Protein AF-A0A4V1J438-F1 (afdb_monomer_lite)

pLDDT: mean 71.52, std 24.41, range [27.64, 96.62]

InterPro domains:
  IPR025926 PDZ-like domain [PF12812] (2-75)
  IPR036034 PDZ superfamily [G3DSA:2.30.42.10] (29-103)
  IPR036034 PDZ superfamily [SSF50156] (29-79)

Structure (mmCIF, N/CA/C/O backbone):
data_AF-A0A4V1J438-F1
#
_entry.id   AF-A0A4V1J438-F1
#
loop_
_atom_site.group_PDB
_atom_site.id
_atom_site.type_symbol
_atom_site.label_atom_id
_atom_site.label_alt_id
_atom_site.label_comp_id
_atom_site.label_asym_id
_atom_site.label_entity_id
_atom_site.label_seq_id
_atom_site.pdbx_PDB_ins_code
_atom_site.Cartn_x
_atom_site.Cartn_y
_atom_site.Cartn_z
_atom_site.occupancy
_atom_site.B_iso_or_equiv
_atom_site.auth_seq_id
_atom_site.auth_comp_id
_atom_site.auth_asym_id
_atom_site.auth_atom_id
_atom_site.pdbx_PDB_model_num
ATOM 1 N N . MET A 1 1 ? -14.617 -15.870 7.983 1.00 53.94 1 MET A N 1
ATOM 2 C CA . MET A 1 1 ? -13.372 -15.185 7.589 1.00 53.94 1 MET A CA 1
ATOM 3 C C . MET A 1 1 ? -13.771 -13.977 6.765 1.00 53.94 1 MET A C 1
ATOM 5 O O . MET A 1 1 ? -14.588 -14.140 5.873 1.00 53.94 1 MET A O 1
ATOM 9 N N . GLU A 1 2 ? -13.327 -12.779 7.141 1.00 68.25 2 GLU A N 1
ATOM 10 C CA . GLU A 1 2 ? -13.812 -11.516 6.554 1.00 68.25 2 GLU A CA 1
ATOM 11 C C . GLU A 1 2 ? -12.957 -11.049 5.363 1.00 68.25 2 GLU A C 1
ATOM 13 O O . GLU A 1 2 ? -13.483 -10.522 4.385 1.00 68.25 2 GLU A O 1
ATOM 18 N N . THR A 1 3 ? -11.646 -11.306 5.397 1.00 80.44 3 THR A N 1
ATOM 19 C CA . THR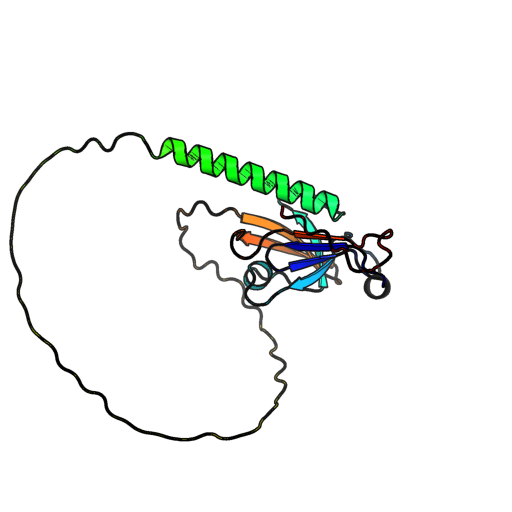 A 1 3 ? -10.728 -10.920 4.320 1.00 80.44 3 THR A CA 1
ATOM 20 C C . THR A 1 3 ? -10.828 -11.884 3.145 1.00 80.44 3 THR A C 1
ATOM 22 O O . THR A 1 3 ? -10.370 -13.022 3.226 1.00 80.44 3 THR A O 1
ATOM 25 N N . ARG A 1 4 ? -11.397 -11.410 2.034 1.00 84.94 4 ARG A N 1
ATOM 26 C CA . ARG A 1 4 ? -11.576 -12.208 0.807 1.00 84.94 4 ARG A CA 1
ATOM 27 C C . ARG A 1 4 ? -10.517 -11.955 -0.254 1.00 84.94 4 ARG A C 1
ATOM 29 O O . ARG A 1 4 ? -10.436 -12.716 -1.209 1.00 84.94 4 ARG A O 1
ATOM 36 N N . ARG A 1 5 ? -9.748 -10.873 -0.130 1.00 88.19 5 ARG A N 1
ATOM 37 C CA . ARG A 1 5 ? -8.720 -10.497 -1.100 1.00 88.19 5 ARG A CA 1
ATOM 38 C C . ARG A 1 5 ? -7.545 -9.818 -0.420 1.00 88.19 5 ARG A C 1
ATOM 40 O O . ARG A 1 5 ? -7.749 -8.947 0.427 1.00 88.19 5 ARG A O 1
ATOM 47 N N . VAL A 1 6 ? -6.340 -10.213 -0.807 1.00 91.38 6 VAL A N 1
ATOM 48 C CA . VAL A 1 6 ? -5.079 -9.641 -0.338 1.00 91.38 6 VAL A CA 1
ATOM 49 C C . VAL A 1 6 ? -4.158 -9.471 -1.535 1.00 91.38 6 VAL A C 1
ATOM 51 O O . VAL A 1 6 ? -3.973 -10.388 -2.327 1.00 91.38 6 VAL A O 1
ATOM 54 N N . VAL A 1 7 ? -3.559 -8.296 -1.648 1.00 93.12 7 VAL A N 1
ATOM 55 C CA . VAL A 1 7 ? -2.559 -7.969 -2.657 1.00 93.12 7 VAL A CA 1
ATOM 56 C C . VAL A 1 7 ? -1.214 -7.841 -1.963 1.00 93.12 7 VAL A C 1
ATOM 58 O O . VAL A 1 7 ? -1.072 -7.080 -1.008 1.00 93.12 7 VAL A O 1
ATOM 61 N N . GLY A 1 8 ? -0.217 -8.570 -2.448 1.00 93.69 8 GLY A N 1
ATOM 62 C CA . GLY A 1 8 ? 1.166 -8.385 -2.040 1.00 93.69 8 GLY A CA 1
ATOM 63 C C . GLY A 1 8 ? 1.920 -7.569 -3.074 1.00 93.69 8 GLY A C 1
ATOM 64 O O . GLY A 1 8 ? 1.891 -7.884 -4.261 1.00 93.69 8 GLY A O 1
ATOM 65 N N . TRP A 1 9 ? 2.605 -6.517 -2.637 1.00 94.12 9 TRP A N 1
ATOM 66 C CA . TRP A 1 9 ? 3.406 -5.683 -3.530 1.00 94.12 9 TRP A CA 1
ATOM 67 C C . TRP A 1 9 ? 4.560 -5.013 -2.791 1.00 94.12 9 TRP A C 1
ATOM 69 O O . TRP A 1 9 ? 4.358 -4.436 -1.725 1.00 94.12 9 TRP A O 1
ATOM 79 N N . ALA A 1 10 ? 5.775 -5.085 -3.351 1.00 92.19 10 ALA A N 1
ATOM 80 C CA . ALA A 1 10 ? 6.991 -4.503 -2.766 1.00 92.19 10 ALA A CA 1
ATOM 81 C C . ALA A 1 10 ? 7.256 -4.935 -1.300 1.00 92.19 10 ALA A C 1
ATOM 83 O O . ALA A 1 10 ? 7.913 -4.221 -0.542 1.00 92.19 10 ALA A O 1
ATOM 84 N N . GLY A 1 11 ? 6.718 -6.100 -0.909 1.00 92.56 11 GLY A N 1
ATOM 85 C CA . GLY A 1 11 ? 6.732 -6.651 0.450 1.00 92.56 11 GLY A CA 1
ATOM 86 C C . GLY A 1 11 ? 5.738 -6.028 1.437 1.00 92.56 11 GLY A C 1
ATOM 87 O O . GLY A 1 11 ? 5.814 -6.311 2.630 1.00 92.56 11 GLY A O 1
ATOM 88 N N . ALA A 1 12 ? 4.789 -5.220 0.965 1.00 95.12 12 ALA A N 1
ATOM 89 C CA . ALA A 1 12 ? 3.608 -4.813 1.719 1.00 95.12 12 ALA A CA 1
ATOM 90 C C . ALA A 1 12 ? 2.429 -5.749 1.426 1.00 95.12 12 ALA A C 1
ATOM 92 O O . ALA A 1 12 ? 2.208 -6.118 0.270 1.00 95.12 12 ALA A O 1
ATOM 93 N N . LEU A 1 13 ? 1.657 -6.095 2.459 1.00 95.00 13 LEU A N 1
ATOM 94 C CA . LEU A 1 13 ? 0.356 -6.744 2.310 1.00 95.00 13 LEU A CA 1
ATOM 95 C C . LEU A 1 13 ? -0.747 -5.693 2.392 1.00 95.00 13 LEU A C 1
ATOM 97 O O . LEU A 1 13 ? -0.891 -4.992 3.396 1.00 95.00 13 LEU A O 1
ATOM 101 N N . ILE A 1 14 ? -1.511 -5.593 1.313 1.00 95.19 14 ILE A N 1
ATOM 102 C CA . ILE A 1 14 ? -2.573 -4.618 1.113 1.00 95.19 14 ILE A CA 1
ATOM 103 C C . ILE A 1 14 ? -3.891 -5.376 1.028 1.00 95.19 14 ILE A C 1
ATOM 105 O O . ILE A 1 14 ? -4.022 -6.360 0.305 1.00 95.19 14 ILE A O 1
ATOM 109 N N . GLN A 1 15 ? -4.887 -4.919 1.765 1.00 93.56 15 GLN A N 1
ATOM 110 C CA . GLN A 1 15 ? -6.209 -5.526 1.786 1.00 93.56 15 GLN A CA 1
ATOM 111 C C . GLN A 1 15 ? -7.268 -4.463 2.044 1.00 93.56 15 GLN A C 1
ATOM 113 O O . GLN A 1 15 ? -6.959 -3.343 2.453 1.00 93.56 15 GLN A O 1
ATOM 118 N N . VAL A 1 16 ? -8.529 -4.843 1.858 1.00 92.69 16 VAL A N 1
ATOM 119 C CA . VAL A 1 16 ? -9.647 -4.035 2.345 1.00 92.69 16 VAL A CA 1
ATOM 120 C C . VAL A 1 16 ? -9.579 -3.987 3.882 1.00 92.69 16 VAL A C 1
ATOM 122 O O . VAL A 1 16 ? -9.297 -5.022 4.505 1.00 92.69 16 VAL A O 1
ATOM 125 N N . PRO A 1 17 ? -9.775 -2.813 4.514 1.00 91.81 17 PRO A N 1
ATOM 126 C CA . PRO A 1 17 ? -9.890 -2.726 5.963 1.00 91.81 17 PRO A CA 1
ATOM 127 C C . PRO A 1 17 ? -10.948 -3.717 6.481 1.00 91.81 17 PRO A C 1
ATOM 129 O O . PRO A 1 17 ? -12.030 -3.833 5.919 1.00 91.81 17 PRO A O 1
ATOM 132 N N . TYR A 1 18 ? -10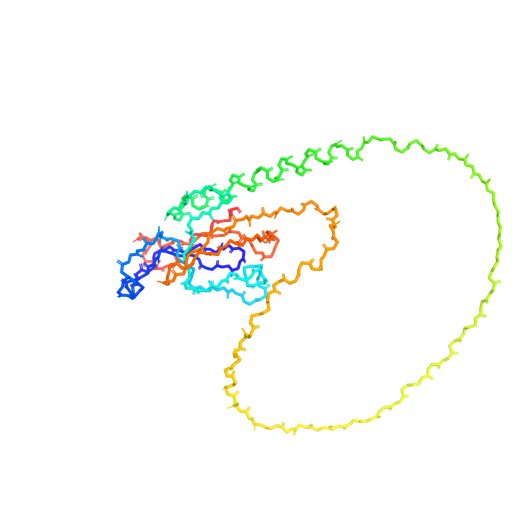.616 -4.460 7.537 1.00 89.12 18 TYR A N 1
ATOM 133 C CA . TYR A 1 18 ? -11.521 -5.423 8.178 1.00 89.12 18 TYR A CA 1
ATOM 134 C C . TYR A 1 18 ? -12.307 -4.753 9.312 1.00 89.12 18 TYR A C 1
ATOM 136 O O . TYR A 1 18 ? -11.908 -3.681 9.779 1.00 89.12 18 TYR A O 1
ATOM 144 N N . HIS A 1 19 ? -13.387 -5.375 9.793 1.00 87.56 19 HIS A N 1
ATOM 145 C CA . HIS A 1 19 ? -14.352 -4.764 10.715 1.00 87.56 19 HIS A CA 1
ATOM 146 C C . HIS A 1 19 ? -13.726 -4.020 11.904 1.00 87.56 19 HIS A C 1
ATOM 148 O O . HIS A 1 19 ? -14.084 -2.879 12.182 1.00 87.56 19 HIS A O 1
ATOM 154 N N . ALA A 1 20 ? -12.731 -4.604 12.578 1.00 88.56 20 AL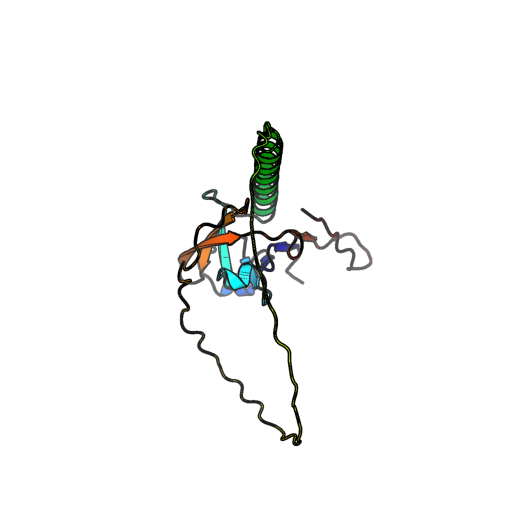A A N 1
ATOM 155 C CA . ALA A 1 20 ? -12.128 -3.959 13.748 1.00 88.56 20 ALA A CA 1
ATOM 156 C C . ALA A 1 20 ? -11.372 -2.661 13.402 1.00 88.56 20 ALA A C 1
ATOM 158 O O . ALA A 1 20 ? -11.270 -1.760 14.231 1.00 88.56 20 ALA A O 1
ATOM 159 N N . VAL A 1 21 ? -10.854 -2.523 12.176 1.00 88.31 21 VAL A N 1
ATOM 160 C CA . VAL A 1 21 ? -10.248 -1.263 11.712 1.00 88.31 21 VAL A CA 1
ATOM 161 C C . VAL A 1 21 ? -11.327 -0.208 11.476 1.00 88.31 21 VAL A C 1
ATOM 163 O O . VAL A 1 21 ? -11.104 0.957 11.802 1.00 88.31 21 VAL A O 1
ATOM 166 N N . HIS A 1 22 ? -12.498 -0.607 10.969 1.00 89.12 22 HIS A N 1
ATOM 167 C CA . HIS A 1 22 ? -13.648 0.289 10.820 1.00 89.12 22 HIS A CA 1
ATOM 168 C C . HIS A 1 22 ? -14.142 0.821 12.171 1.00 89.12 22 HIS A C 1
ATOM 170 O O . HIS A 1 22 ? -14.480 1.994 12.274 1.00 89.12 22 HIS A O 1
ATOM 176 N N . GLU A 1 23 ? -14.138 -0.001 13.220 1.00 90.50 23 GLU A N 1
ATOM 177 C CA . GLU A 1 23 ? -14.531 0.430 14.570 1.00 90.50 23 GLU A CA 1
ATOM 178 C C . GLU A 1 23 ? -13.537 1.422 15.193 1.00 90.50 23 GLU A C 1
ATOM 180 O O . GLU A 1 23 ? -13.917 2.303 15.964 1.00 90.50 23 GLU A O 1
ATOM 185 N N . GLN A 1 24 ? -12.253 1.294 14.857 1.00 88.06 24 GLN A N 1
ATOM 186 C CA . GLN A 1 24 ? -11.185 2.124 15.418 1.00 88.06 24 GLN A CA 1
ATOM 187 C C . GLN A 1 24 ? -11.080 3.509 14.764 1.00 88.06 24 GLN A C 1
ATOM 189 O O . GLN A 1 24 ? -10.449 4.404 15.329 1.00 88.06 24 GLN A O 1
ATOM 194 N N . VAL A 1 25 ? -11.657 3.702 13.575 1.00 88.19 25 VAL A N 1
ATOM 195 C CA . VAL A 1 25 ? -11.440 4.895 12.746 1.00 88.19 25 VAL A CA 1
ATOM 196 C C . VAL A 1 25 ? -12.772 5.520 12.353 1.00 88.19 25 VAL A C 1
ATOM 198 O O . VAL A 1 25 ? -13.639 4.867 11.792 1.00 88.19 25 VAL A O 1
ATOM 201 N N . LYS A 1 26 ? -12.926 6.828 12.588 1.00 84.12 26 LYS A N 1
ATOM 202 C CA . LYS A 1 26 ? -14.180 7.547 12.291 1.00 84.12 26 LYS A CA 1
ATOM 203 C C . LYS A 1 26 ? -14.454 7.714 10.793 1.00 84.12 26 LYS A C 1
ATOM 205 O O . LYS A 1 26 ? -15.607 7.711 10.380 1.00 84.12 26 LYS A O 1
ATOM 210 N N . SER A 1 27 ? -13.406 7.915 9.997 1.00 86.31 27 SER A N 1
ATOM 211 C CA . SER A 1 27 ? -13.495 8.160 8.555 1.00 86.31 27 SER A CA 1
ATOM 212 C C . SER A 1 27 ? -12.353 7.456 7.837 1.00 86.31 27 SER A C 1
ATOM 214 O O . SER A 1 27 ? -11.186 7.716 8.135 1.00 86.31 27 SER A O 1
ATOM 216 N N . ILE A 1 28 ? -12.685 6.589 6.888 1.00 88.56 28 ILE A N 1
ATOM 217 C CA . ILE A 1 28 ? -11.697 5.818 6.136 1.00 88.56 28 ILE A CA 1
ATOM 218 C C . ILE A 1 28 ? -11.371 6.558 4.839 1.00 88.56 28 ILE A C 1
ATOM 220 O O . ILE A 1 28 ? -12.291 6.859 4.078 1.00 88.56 28 ILE A O 1
ATOM 224 N N . PRO A 1 29 ? -10.088 6.857 4.575 1.00 88.44 29 PRO A N 1
ATOM 225 C CA . PRO A 1 29 ? -9.697 7.605 3.386 1.00 88.44 29 PRO A CA 1
ATOM 226 C C . PRO A 1 29 ? -9.709 6.750 2.105 1.00 88.44 29 PRO A C 1
ATOM 228 O O . PRO A 1 29 ? -10.003 7.276 1.036 1.00 88.44 29 PRO A O 1
ATOM 231 N N . SER A 1 30 ? -9.399 5.451 2.191 1.00 93.12 30 SER A N 1
ATOM 232 C CA . SER A 1 30 ? -9.403 4.515 1.054 1.00 93.12 30 SER A CA 1
ATOM 233 C C . SER A 1 30 ? -9.588 3.060 1.505 1.00 93.12 30 SER A C 1
ATOM 235 O O . SER A 1 30 ? -9.400 2.737 2.678 1.00 93.12 30 SER A O 1
ATOM 237 N N . GLN A 1 31 ? -9.913 2.156 0.574 1.00 92.69 31 GLN A N 1
ATOM 238 C CA . GLN A 1 31 ? -9.995 0.710 0.833 1.00 92.69 31 GLN A CA 1
ATOM 239 C C . GLN A 1 31 ? -8.631 0.008 0.737 1.00 92.69 31 GLN A C 1
ATOM 241 O O . GLN A 1 31 ? -8.556 -1.217 0.762 1.00 92.69 31 GLN A O 1
ATOM 246 N N . LEU A 1 32 ? -7.539 0.764 0.615 1.00 94.81 32 LEU A N 1
ATOM 247 C CA . LEU A 1 32 ? -6.185 0.232 0.505 1.00 94.81 32 LEU A CA 1
ATOM 248 C C . LEU A 1 32 ? -5.502 0.284 1.864 1.00 94.81 32 LEU A C 1
ATOM 250 O O . LEU A 1 32 ? -4.743 1.209 2.150 1.00 94.81 32 LEU A O 1
ATOM 254 N N . TYR A 1 33 ? -5.787 -0.696 2.712 1.00 95.25 33 TYR A N 1
ATOM 255 C CA . TYR A 1 33 ? -5.194 -0.789 4.037 1.00 95.25 33 TYR A CA 1
ATOM 256 C C . TYR A 1 33 ? -3.952 -1.677 4.028 1.00 95.25 33 TYR A C 1
ATOM 258 O O . TYR A 1 33 ? -4.001 -2.821 3.577 1.00 95.25 33 TYR A O 1
ATOM 266 N N . ILE A 1 34 ? -2.845 -1.163 4.565 1.00 95.50 34 ILE A N 1
ATOM 267 C CA . ILE A 1 34 ? -1.607 -1.930 4.719 1.00 95.50 34 ILE A CA 1
ATOM 268 C C . ILE A 1 34 ? -1.660 -2.665 6.056 1.00 95.50 34 ILE A C 1
ATOM 270 O O . ILE A 1 34 ? -1.566 -2.045 7.119 1.00 95.50 34 ILE A O 1
ATOM 274 N N . SER A 1 35 ? -1.809 -3.987 6.008 1.00 93.56 35 SER A N 1
ATOM 275 C CA . SER A 1 35 ? -1.898 -4.823 7.207 1.00 93.56 35 SER A CA 1
ATOM 276 C C . SER A 1 35 ? -0.520 -5.117 7.790 1.00 93.56 35 SER A C 1
ATOM 278 O O . SER A 1 35 ? -0.315 -4.949 8.992 1.00 93.56 35 SER A O 1
ATOM 280 N N . CYS A 1 36 ? 0.443 -5.487 6.947 1.00 93.38 36 CYS A N 1
ATOM 281 C CA . CYS A 1 36 ? 1.821 -5.705 7.366 1.00 93.38 36 CYS A CA 1
ATOM 282 C C . CYS A 1 36 ? 2.829 -5.329 6.280 1.00 93.38 36 CYS A C 1
ATOM 284 O O . CYS A 1 36 ? 2.525 -5.308 5.085 1.00 93.38 36 CYS A O 1
ATOM 286 N N . THR A 1 37 ? 4.058 -5.083 6.713 1.00 95.31 37 THR A N 1
ATOM 287 C CA . THR A 1 37 ? 5.226 -4.917 5.853 1.00 95.31 37 THR A CA 1
ATOM 288 C C . THR A 1 37 ? 6.272 -5.946 6.250 1.00 95.31 37 THR A C 1
ATOM 290 O O . THR A 1 37 ? 6.532 -6.172 7.430 1.00 95.31 37 THR A O 1
ATOM 293 N N . LEU A 1 38 ? 6.833 -6.630 5.259 1.00 93.25 38 LEU A N 1
ATOM 294 C CA . LEU A 1 38 ? 7.821 -7.675 5.481 1.00 93.25 38 LEU A CA 1
ATOM 295 C C . LEU A 1 38 ? 9.185 -7.042 5.756 1.00 93.25 38 LEU A C 1
ATOM 297 O O . LEU A 1 38 ? 9.584 -6.079 5.095 1.00 93.25 38 LEU A O 1
ATOM 301 N N . TYR A 1 39 ? 9.913 -7.579 6.732 1.00 92.12 39 TYR A N 1
ATOM 302 C CA . TYR A 1 39 ? 11.236 -7.067 7.075 1.00 92.12 39 TYR A CA 1
ATOM 303 C C . TYR A 1 39 ? 12.212 -7.243 5.903 1.00 92.12 39 TYR A C 1
ATOM 305 O O . TYR A 1 39 ? 12.146 -8.224 5.165 1.00 92.12 39 TYR A O 1
ATOM 313 N N . GLY A 1 40 ? 13.089 -6.260 5.691 1.00 90.50 40 GLY A N 1
ATOM 314 C CA . GLY A 1 40 ? 14.004 -6.229 4.541 1.00 90.50 40 GLY A CA 1
ATOM 315 C C . GLY A 1 40 ? 13.341 -5.968 3.180 1.00 90.50 40 GLY A C 1
ATOM 316 O O . GLY A 1 40 ? 14.038 -5.905 2.170 1.00 90.50 40 GLY A O 1
ATOM 317 N N . SER A 1 41 ? 12.018 -5.788 3.122 1.00 92.31 41 SER A N 1
ATOM 318 C CA . SER A 1 41 ? 11.345 -5.403 1.881 1.00 92.31 41 SER A CA 1
ATOM 319 C C . SER A 1 41 ? 11.581 -3.933 1.521 1.00 92.31 41 SER A C 1
ATOM 321 O O . SER A 1 41 ? 11.786 -3.111 2.421 1.00 92.31 41 SER A O 1
ATOM 323 N N . PRO A 1 42 ? 11.474 -3.555 0.232 1.00 92.62 42 PRO A N 1
ATOM 324 C CA . PRO A 1 42 ? 11.480 -2.160 -0.187 1.00 92.62 42 PRO A CA 1
ATOM 325 C C . PRO A 1 42 ? 10.452 -1.330 0.584 1.00 92.62 42 PRO A C 1
ATOM 327 O O . PRO A 1 42 ? 10.784 -0.251 1.064 1.00 92.62 42 PRO A O 1
ATOM 330 N N . ALA A 1 43 ? 9.235 -1.843 0.789 1.00 93.25 43 ALA A N 1
ATOM 331 C CA . ALA A 1 43 ? 8.229 -1.169 1.605 1.00 93.25 43 ALA A CA 1
ATOM 332 C C . ALA A 1 43 ? 8.770 -0.802 2.999 1.00 93.25 43 ALA A C 1
ATOM 334 O O . ALA A 1 43 ? 8.685 0.357 3.402 1.00 93.25 43 ALA A O 1
ATOM 335 N N . ASN A 1 44 ? 9.392 -1.751 3.702 1.00 93.44 44 ASN A N 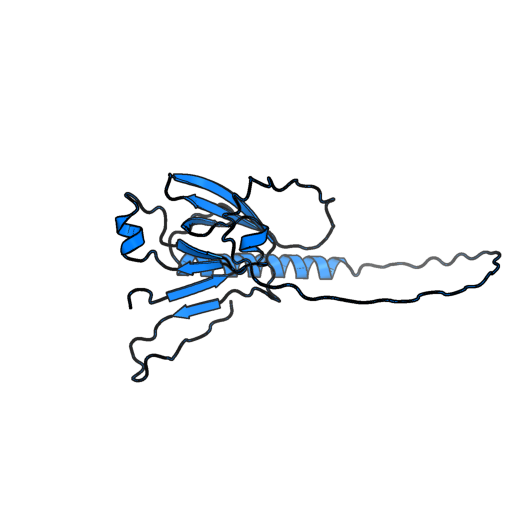1
ATOM 336 C CA . ASN A 1 44 ? 9.962 -1.500 5.024 1.00 93.44 44 ASN A CA 1
ATOM 337 C C . ASN A 1 44 ? 11.175 -0.551 4.974 1.00 93.44 44 ASN A C 1
ATOM 339 O O . ASN A 1 44 ? 11.252 0.393 5.754 1.00 93.44 44 ASN A O 1
ATOM 343 N N . MET A 1 45 ? 12.096 -0.755 4.025 1.00 92.75 45 MET A N 1
ATOM 344 C CA . MET A 1 45 ? 13.319 0.049 3.884 1.00 92.75 45 MET A CA 1
ATOM 345 C C . MET A 1 45 ? 13.039 1.519 3.550 1.00 92.75 45 MET A C 1
ATOM 347 O O . MET A 1 45 ? 13.736 2.402 4.040 1.00 92.75 45 MET A O 1
ATOM 351 N N . TYR A 1 46 ? 12.021 1.791 2.728 1.00 92.50 46 TYR A N 1
ATOM 352 C CA . TYR A 1 46 ? 11.612 3.152 2.372 1.00 92.50 46 TYR A CA 1
ATOM 353 C C . TYR A 1 46 ? 10.664 3.786 3.406 1.00 92.50 46 TYR A C 1
ATOM 355 O O . TYR A 1 46 ? 10.253 4.929 3.223 1.00 92.50 46 TYR A O 1
ATOM 363 N N . GLY A 1 47 ? 10.332 3.088 4.501 1.00 91.94 47 GLY A N 1
ATOM 364 C CA . GLY A 1 47 ? 9.570 3.641 5.626 1.00 91.94 47 GLY A CA 1
ATOM 365 C C . GLY A 1 47 ? 8.046 3.536 5.505 1.00 91.94 47 GLY A C 1
ATOM 366 O O . GLY A 1 47 ? 7.327 4.291 6.168 1.00 91.94 47 GLY A O 1
ATOM 367 N N . LEU A 1 48 ? 7.529 2.618 4.682 1.00 94.56 48 LEU A N 1
ATOM 368 C CA . LEU A 1 48 ? 6.103 2.296 4.652 1.00 94.56 48 LEU A CA 1
ATOM 369 C C . LEU A 1 48 ? 5.726 1.590 5.961 1.00 94.56 48 LEU A C 1
ATOM 371 O O . LEU A 1 48 ? 6.169 0.475 6.230 1.00 94.56 48 LEU A O 1
ATOM 375 N N . LYS A 1 49 ? 4.915 2.251 6.791 1.00 93.06 49 LYS A N 1
ATOM 376 C CA . LYS A 1 49 ? 4.481 1.697 8.079 1.00 93.06 49 LYS A CA 1
ATOM 377 C C . LYS A 1 49 ? 3.207 0.860 7.920 1.00 93.06 49 LYS A C 1
ATOM 379 O O . LYS A 1 49 ? 2.334 1.245 7.142 1.00 93.06 49 LYS A O 1
ATOM 384 N N . PRO A 1 50 ? 3.050 -0.238 8.677 1.00 94.31 50 PRO A N 1
ATOM 385 C CA . PRO A 1 50 ? 1.778 -0.942 8.758 1.00 94.31 50 PRO A CA 1
ATOM 386 C C . PRO A 1 50 ? 0.717 -0.067 9.440 1.00 94.31 50 PRO A C 1
ATOM 388 O O . PRO A 1 50 ? 1.026 0.830 10.226 1.00 94.31 50 PRO A O 1
ATOM 391 N N . GLY A 1 51 ? -0.554 -0.322 9.142 1.00 93.56 51 GLY A N 1
ATOM 392 C CA . GLY A 1 51 ? -1.671 0.403 9.742 1.00 93.56 51 GLY A CA 1
ATOM 393 C C . GLY A 1 51 ? -1.997 1.757 9.108 1.00 93.56 51 GLY A C 1
ATOM 394 O O . GLY A 1 51 ? -2.736 2.536 9.716 1.00 93.56 51 GLY A O 1
ATOM 395 N N . VAL A 1 52 ? -1.475 2.024 7.910 1.00 95.31 52 VAL A N 1
ATOM 396 C CA . VAL A 1 52 ? -1.769 3.219 7.105 1.00 95.31 52 VAL A CA 1
ATOM 397 C C . VAL A 1 52 ? -2.580 2.852 5.860 1.00 95.31 52 VAL A C 1
ATOM 399 O O . VAL A 1 52 ? -2.632 1.688 5.456 1.00 95.31 52 VAL A O 1
ATOM 402 N N . TRP A 1 53 ? -3.196 3.860 5.250 1.00 95.94 53 TRP A N 1
ATOM 403 C CA . TRP A 1 53 ? -3.950 3.738 4.006 1.00 95.94 53 TRP A CA 1
ATOM 404 C C . TRP A 1 53 ? -3.192 4.355 2.845 1.00 95.94 53 TRP A C 1
ATOM 406 O O . TRP A 1 53 ? -2.641 5.444 2.991 1.00 95.94 53 TRP A O 1
ATOM 416 N N . ILE A 1 54 ? -3.199 3.700 1.688 1.00 96.19 54 ILE A N 1
ATOM 417 C CA . ILE A 1 54 ? -2.678 4.278 0.444 1.00 96.19 54 ILE A CA 1
ATOM 418 C C . ILE A 1 54 ? -3.795 5.093 -0.198 1.00 96.19 54 ILE A C 1
ATOM 420 O O . ILE A 1 54 ? -4.879 4.564 -0.426 1.00 96.19 54 ILE A O 1
ATOM 424 N N . THR A 1 55 ? -3.551 6.364 -0.494 1.00 95.94 55 THR A N 1
ATOM 425 C CA . THR A 1 55 ? -4.555 7.236 -1.123 1.00 95.94 55 THR A CA 1
ATOM 426 C C . THR A 1 55 ? -4.183 7.646 -2.530 1.00 95.94 55 THR A C 1
ATOM 428 O O . THR A 1 55 ? -5.073 7.902 -3.333 1.00 95.94 55 THR A O 1
ATOM 431 N N . GLU A 1 56 ? -2.890 7.720 -2.846 1.00 95.94 56 GLU A N 1
ATOM 432 C CA . GLU A 1 56 ? -2.435 8.129 -4.173 1.00 95.94 56 GLU A CA 1
ATOM 433 C C . GLU A 1 56 ? -1.188 7.358 -4.599 1.00 95.94 56 GLU A C 1
ATOM 435 O O . GLU A 1 56 ? -0.323 7.031 -3.780 1.00 95.94 56 GLU A O 1
ATOM 440 N N . ILE A 1 57 ? -1.067 7.136 -5.907 1.00 95.56 57 ILE A N 1
ATOM 441 C CA . ILE A 1 57 ? 0.109 6.555 -6.553 1.00 95.56 57 ILE A CA 1
ATOM 442 C C . ILE A 1 57 ? 0.536 7.492 -7.678 1.00 95.56 57 ILE A C 1
ATOM 444 O O . ILE A 1 57 ? -0.222 7.755 -8.607 1.00 95.56 57 ILE A O 1
ATOM 448 N N . ASN A 1 58 ? 1.766 7.999 -7.625 1.00 93.69 58 ASN A N 1
ATOM 449 C CA . ASN A 1 58 ? 2.308 8.941 -8.604 1.00 93.69 58 ASN A CA 1
ATOM 450 C C . ASN A 1 58 ? 1.390 10.160 -8.858 1.00 93.69 58 ASN A C 1
ATOM 452 O O . ASN A 1 58 ? 1.287 10.614 -9.992 1.00 93.69 58 ASN A O 1
ATOM 456 N N . ASN A 1 59 ? 0.804 10.728 -7.792 1.00 91.62 59 ASN A N 1
ATOM 457 C CA . ASN A 1 59 ? -0.186 11.828 -7.797 1.00 91.62 59 ASN A CA 1
ATOM 458 C C . ASN A 1 59 ? -1.575 11.485 -8.354 1.00 91.62 59 ASN A C 1
ATOM 460 O O . ASN A 1 59 ? -2.390 12.387 -8.531 1.00 91.62 59 ASN A O 1
ATOM 464 N N . GLU A 1 60 ? -1.866 10.220 -8.630 1.00 94.62 60 GLU A N 1
ATOM 465 C CA . GLU A 1 60 ? -3.214 9.813 -9.016 1.00 94.62 60 GLU A CA 1
ATOM 466 C C . GLU A 1 60 ? -3.930 9.185 -7.819 1.00 94.62 60 GLU A C 1
ATOM 468 O O . GLU A 1 60 ? -3.360 8.288 -7.190 1.00 94.62 60 GLU A O 1
ATOM 473 N N . PRO A 1 61 ? -5.146 9.649 -7.475 1.00 95.19 61 PRO A N 1
ATOM 474 C CA . PRO A 1 61 ? -5.897 9.112 -6.352 1.00 95.19 61 PRO A CA 1
ATOM 475 C C . PRO A 1 61 ? -6.388 7.697 -6.658 1.00 95.19 61 PRO A C 1
ATOM 477 O O . PRO A 1 61 ? -6.901 7.420 -7.743 1.00 95.19 61 PRO A O 1
ATOM 480 N N . VAL A 1 62 ? -6.253 6.802 -5.683 1.00 96.06 62 VAL A N 1
ATOM 481 C CA . VAL A 1 62 ? -6.676 5.406 -5.788 1.00 96.06 62 VAL A CA 1
ATOM 482 C C . VAL A 1 62 ? -7.419 5.008 -4.520 1.00 96.06 62 VAL A C 1
ATOM 484 O O . VAL A 1 62 ? -6.905 5.157 -3.412 1.00 96.06 62 VAL A O 1
ATOM 487 N N . TYR A 1 63 ? -8.625 4.469 -4.695 1.00 93.75 63 TYR A N 1
ATOM 488 C CA . TYR A 1 63 ? -9.497 4.088 -3.583 1.00 93.75 63 TYR A CA 1
ATOM 489 C C . TYR A 1 63 ? -9.700 2.579 -3.450 1.00 93.75 63 TYR A C 1
ATOM 491 O O . TYR A 1 63 ? -9.972 2.124 -2.342 1.00 93.75 63 TYR A O 1
ATOM 499 N N . ASP A 1 64 ? -9.503 1.819 -4.531 1.00 93.81 64 ASP A N 1
ATOM 500 C CA . ASP A 1 64 ? -9.817 0.390 -4.621 1.00 93.81 64 ASP A CA 1
ATOM 501 C C . ASP A 1 64 ? -8.585 -0.463 -4.948 1.00 93.81 64 ASP A C 1
ATOM 503 O O . ASP A 1 64 ? -7.648 -0.005 -5.607 1.00 93.81 64 ASP A O 1
ATOM 507 N N . LEU A 1 65 ? -8.625 -1.744 -4.556 1.00 91.94 65 LEU A N 1
ATOM 508 C CA . LEU A 1 65 ? -7.588 -2.736 -4.883 1.00 91.94 65 LEU A CA 1
ATOM 509 C C . LEU A 1 65 ? -7.417 -2.917 -6.398 1.00 91.94 65 LEU A C 1
ATOM 511 O O . LEU A 1 65 ? -6.292 -2.975 -6.887 1.00 91.94 65 LEU A O 1
ATOM 515 N N . ASP A 1 66 ? -8.513 -2.955 -7.159 1.00 91.94 66 ASP A N 1
ATOM 516 C CA . ASP A 1 66 ? -8.445 -3.095 -8.619 1.00 91.94 66 ASP A CA 1
ATOM 517 C C . ASP A 1 66 ? -7.816 -1.874 -9.289 1.00 91.94 66 ASP A C 1
ATOM 519 O O . ASP A 1 66 ? -6.960 -2.022 -10.163 1.00 91.94 66 ASP A O 1
ATOM 523 N N . GLY A 1 67 ? -8.189 -0.671 -8.840 1.00 93.19 67 GLY A N 1
ATOM 524 C CA . GLY A 1 67 ? -7.584 0.575 -9.310 1.00 93.19 67 GLY A CA 1
ATOM 525 C C . GLY A 1 67 ? -6.088 0.626 -9.003 1.00 93.19 67 GLY A C 1
ATOM 526 O O . GLY A 1 67 ? -5.290 1.009 -9.856 1.00 93.19 67 GLY A O 1
ATOM 527 N N . PHE A 1 68 ? -5.694 0.152 -7.819 1.00 93.75 68 PHE A N 1
ATOM 528 C CA . PHE A 1 68 ? -4.294 0.042 -7.419 1.00 93.75 68 PHE A CA 1
ATOM 529 C C . PHE A 1 68 ? -3.508 -0.880 -8.357 1.00 93.75 68 PHE A C 1
ATOM 531 O O . PHE A 1 68 ? -2.468 -0.488 -8.886 1.00 93.75 68 PHE A O 1
ATOM 538 N N . LEU A 1 69 ? -4.027 -2.077 -8.634 1.00 92.50 69 LEU A N 1
ATOM 539 C CA . LEU A 1 69 ? -3.371 -3.038 -9.520 1.00 92.50 69 LEU A CA 1
ATOM 540 C C . LEU A 1 69 ? -3.310 -2.566 -10.974 1.00 92.50 69 LEU A C 1
ATOM 542 O O . LEU A 1 69 ? -2.278 -2.728 -11.627 1.00 92.50 69 LEU A O 1
ATOM 546 N N . ALA A 1 70 ? -4.393 -1.976 -11.486 1.00 92.62 70 ALA A N 1
ATOM 547 C CA . ALA A 1 70 ? -4.411 -1.381 -12.819 1.00 92.62 70 ALA A CA 1
ATOM 548 C C . ALA A 1 70 ? -3.323 -0.308 -12.939 1.00 92.62 70 ALA A C 1
ATOM 550 O O . ALA A 1 70 ? -2.523 -0.332 -13.876 1.00 92.62 70 ALA A O 1
ATOM 551 N N . ARG A 1 71 ? -3.210 0.555 -11.925 1.00 92.44 71 ARG A N 1
ATOM 552 C CA . ARG A 1 71 ? -2.207 1.612 -11.913 1.00 92.44 71 ARG A CA 1
ATOM 553 C C . ARG A 1 71 ? -0.780 1.073 -11.856 1.00 92.44 71 ARG A C 1
ATOM 555 O O . ARG A 1 71 ? 0.090 1.562 -12.575 1.00 92.44 71 ARG A O 1
ATOM 562 N N . LEU A 1 72 ? -0.523 0.041 -11.052 1.00 91.75 72 LEU A N 1
ATOM 563 C CA . LEU A 1 72 ? 0.786 -0.617 -11.027 1.00 91.75 72 LEU A CA 1
ATOM 564 C C . LEU A 1 72 ? 1.169 -1.199 -12.393 1.00 91.75 72 LEU A C 1
ATOM 566 O O . LEU A 1 72 ? 2.316 -1.043 -12.813 1.00 91.75 72 LEU A O 1
ATOM 570 N N . ARG A 1 73 ? 0.219 -1.815 -13.110 1.00 90.25 73 ARG A N 1
ATOM 571 C CA . ARG A 1 73 ? 0.445 -2.353 -14.464 1.00 90.25 73 ARG A CA 1
ATOM 572 C C . ARG A 1 73 ? 0.831 -1.263 -15.455 1.00 90.25 73 ARG A C 1
ATOM 574 O O . ARG A 1 73 ? 1.794 -1.433 -16.197 1.00 90.25 73 ARG A O 1
ATOM 581 N N . GLU A 1 74 ? 0.119 -0.140 -15.449 1.00 91.62 74 GLU A N 1
ATOM 582 C CA . GLU A 1 74 ? 0.420 1.009 -16.312 1.00 91.62 74 GLU A CA 1
ATOM 583 C C . GLU A 1 74 ? 1.816 1.571 -16.042 1.00 91.62 74 GLU A C 1
ATOM 585 O O . GLU A 1 74 ? 2.611 1.770 -16.960 1.00 91.62 74 GLU A O 1
ATOM 590 N N . LEU A 1 75 ? 2.132 1.782 -14.764 1.00 90.19 75 LEU A N 1
ATOM 591 C CA . LEU A 1 75 ? 3.417 2.301 -14.313 1.00 90.19 75 LEU A CA 1
ATOM 592 C C . LEU A 1 75 ? 4.572 1.373 -14.698 1.00 90.19 75 LEU A C 1
ATOM 594 O O . LEU A 1 75 ? 5.606 1.827 -15.191 1.00 90.19 75 LEU A O 1
ATOM 598 N N . ARG A 1 76 ? 4.371 0.065 -14.547 1.00 86.25 76 ARG A N 1
ATOM 599 C CA . ARG A 1 76 ? 5.322 -0.966 -14.961 1.00 86.25 76 ARG A CA 1
ATOM 600 C C . ARG A 1 76 ? 5.511 -1.002 -16.479 1.00 86.25 76 ARG A C 1
ATOM 602 O O . ARG A 1 76 ? 6.648 -1.053 -16.946 1.00 86.25 76 ARG A O 1
ATOM 609 N N . ALA A 1 77 ? 4.427 -0.938 -17.250 1.00 87.69 77 ALA A N 1
ATOM 610 C CA . ALA A 1 77 ? 4.485 -0.905 -18.710 1.00 87.69 77 ALA A CA 1
ATOM 611 C C . ALA A 1 77 ? 5.234 0.341 -19.213 1.00 87.69 77 ALA A C 1
ATOM 613 O O . ALA A 1 77 ? 6.132 0.230 -20.049 1.00 87.69 77 ALA A O 1
ATOM 614 N N . ALA A 1 78 ? 4.940 1.513 -18.642 1.00 86.69 78 ALA A N 1
ATOM 615 C CA . ALA A 1 78 ? 5.642 2.757 -18.952 1.00 86.69 78 ALA A CA 1
ATOM 616 C C . ALA A 1 78 ? 7.144 2.671 -18.623 1.00 86.69 78 ALA A C 1
ATOM 618 O O . ALA A 1 78 ? 7.984 3.118 -19.410 1.00 86.69 78 ALA A O 1
ATOM 619 N N . ALA A 1 79 ? 7.500 2.046 -17.495 1.00 84.12 79 ALA A N 1
ATOM 620 C CA . ALA A 1 79 ? 8.891 1.819 -17.114 1.00 84.12 79 ALA A CA 1
ATOM 621 C C . ALA A 1 79 ? 9.637 0.923 -18.115 1.00 84.12 79 ALA A C 1
ATOM 623 O O . ALA A 1 79 ? 10.802 1.186 -18.423 1.00 84.12 79 ALA A O 1
ATOM 624 N N . GLN A 1 80 ? 8.980 -0.115 -18.641 1.00 82.94 80 GLN A N 1
ATOM 625 C CA . GLN A 1 80 ? 9.584 -1.028 -19.611 1.00 82.94 80 GLN A CA 1
ATOM 626 C C . GLN A 1 80 ? 9.858 -0.331 -20.950 1.00 82.94 80 GLN A C 1
ATOM 628 O O . GLN A 1 80 ? 10.980 -0.404 -21.450 1.00 82.94 80 GLN A O 1
ATOM 633 N N . VAL A 1 81 ? 8.901 0.453 -21.462 1.00 85.56 81 VAL A N 1
ATOM 634 C CA . VAL A 1 81 ? 9.083 1.249 -22.692 1.00 85.56 81 VAL A CA 1
ATOM 635 C C . VAL A 1 81 ? 10.266 2.214 -22.558 1.00 85.56 81 VAL A C 1
ATOM 637 O O . VAL A 1 81 ? 11.077 2.346 -23.477 1.00 85.56 81 VAL A O 1
ATOM 640 N N . ALA A 1 82 ? 10.420 2.856 -21.396 1.00 83.19 82 ALA A N 1
ATOM 641 C CA . ALA A 1 82 ? 11.546 3.751 -21.138 1.00 83.19 82 ALA A CA 1
ATOM 642 C C . ALA A 1 82 ? 12.901 3.015 -21.101 1.00 83.19 82 ALA A C 1
ATOM 644 O O . ALA A 1 82 ? 13.914 3.570 -21.539 1.00 83.19 82 ALA A O 1
ATOM 645 N N . LYS A 1 83 ? 12.942 1.773 -20.598 1.00 79.06 83 LYS A N 1
ATOM 646 C CA . LYS A 1 83 ? 14.150 0.928 -20.618 1.00 79.06 83 LYS A CA 1
ATOM 647 C C . LYS A 1 83 ? 14.504 0.491 -22.040 1.00 79.06 83 LYS A C 1
ATOM 649 O O . LYS A 1 83 ? 15.670 0.588 -22.427 1.00 79.06 83 LYS A O 1
ATOM 654 N N . ASP A 1 84 ? 13.511 0.088 -22.826 1.00 81.19 84 ASP A N 1
ATOM 655 C CA . ASP A 1 84 ? 13.703 -0.358 -24.210 1.00 81.19 84 ASP A CA 1
ATOM 656 C C . ASP A 1 84 ? 14.188 0.791 -25.110 1.00 81.19 84 ASP A C 1
ATOM 658 O O . ASP A 1 84 ? 15.137 0.625 -25.883 1.00 81.19 84 ASP A O 1
ATOM 662 N N . ALA A 1 85 ? 13.634 1.995 -24.929 1.00 79.62 85 ALA A N 1
ATOM 663 C CA . ALA A 1 85 ? 14.088 3.200 -25.621 1.00 79.62 85 ALA A CA 1
ATOM 664 C C . ALA A 1 85 ? 15.571 3.510 -25.334 1.00 79.62 85 ALA A C 1
ATOM 666 O O . ALA A 1 85 ? 16.345 3.759 -26.261 1.00 79.62 85 ALA A O 1
ATOM 667 N N . LYS A 1 86 ? 16.005 3.416 -24.069 1.00 70.44 86 LYS A N 1
ATOM 668 C CA . LYS A 1 86 ? 17.410 3.639 -23.680 1.00 70.44 86 LYS A CA 1
ATOM 669 C C . LYS A 1 86 ? 18.356 2.564 -24.224 1.00 70.44 86 LYS A C 1
ATOM 671 O O . LYS A 1 86 ? 19.475 2.888 -24.615 1.00 70.44 86 LYS A O 1
ATOM 676 N N . LYS A 1 87 ? 17.909 1.306 -24.314 1.00 67.31 87 LYS A N 1
ATOM 677 C CA . LYS A 1 87 ? 18.706 0.201 -24.876 1.00 67.31 87 LYS A CA 1
ATOM 678 C C . LYS A 1 87 ? 19.031 0.417 -26.359 1.00 67.31 87 LYS A C 1
ATOM 680 O O . LYS A 1 87 ? 20.128 0.082 -26.793 1.00 67.31 87 LYS A O 1
ATOM 685 N N . SER A 1 88 ? 18.121 1.037 -27.112 1.00 59.41 88 SER A N 1
ATOM 686 C CA . SER A 1 88 ? 18.328 1.366 -28.532 1.00 59.41 88 SER A CA 1
ATOM 687 C C . SER A 1 88 ? 19.284 2.548 -28.779 1.00 59.41 88 SER A C 1
ATOM 689 O O . SER A 1 88 ? 19.922 2.612 -29.826 1.00 59.41 88 SER A O 1
ATOM 691 N N . GLN A 1 89 ? 19.445 3.458 -27.809 1.00 59.00 89 GLN A N 1
ATOM 692 C CA . GLN A 1 89 ? 20.381 4.591 -27.899 1.00 59.00 89 GLN A CA 1
ATOM 693 C C . GLN A 1 89 ? 21.827 4.242 -27.500 1.00 59.00 89 GLN A C 1
ATOM 695 O O . GLN A 1 89 ? 22.738 4.997 -27.829 1.00 59.00 89 GLN A O 1
ATOM 700 N N . GLY A 1 90 ? 22.060 3.100 -26.843 1.00 53.22 90 GLY A N 1
ATOM 701 C CA . GLY A 1 90 ? 23.393 2.645 -26.424 1.00 53.22 90 GLY A CA 1
ATOM 702 C C . GLY A 1 90 ? 24.251 2.005 -27.524 1.00 53.22 90 GLY A C 1
ATOM 703 O O . GLY A 1 90 ? 25.373 1.599 -27.248 1.00 53.22 90 GLY A O 1
ATOM 704 N N . GLN A 1 91 ? 23.758 1.905 -28.763 1.00 51.56 91 GLN A N 1
ATOM 705 C CA . GLN A 1 91 ? 24.482 1.294 -29.883 1.00 51.56 91 GLN A CA 1
ATOM 706 C C . GLN A 1 91 ? 24.700 2.308 -31.019 1.00 51.56 91 GLN A C 1
ATOM 708 O O . GLN A 1 91 ? 24.204 2.145 -32.129 1.00 51.56 91 GLN A O 1
ATOM 713 N N . ARG A 1 92 ? 25.444 3.390 -30.749 1.00 38.69 92 ARG A N 1
ATOM 714 C CA . ARG A 1 92 ? 25.967 4.293 -31.790 1.00 38.69 92 ARG A CA 1
ATOM 715 C C . ARG A 1 92 ? 27.465 4.542 -31.582 1.00 38.69 92 ARG A C 1
ATOM 717 O O . ARG A 1 92 ? 27.853 5.477 -30.898 1.00 38.69 92 ARG A O 1
ATOM 724 N N . THR A 1 93 ? 28.259 3.673 -32.215 1.00 41.88 93 THR A N 1
ATOM 725 C CA . THR A 1 93 ? 29.664 3.846 -32.647 1.00 41.88 93 THR A CA 1
ATOM 726 C C . THR A 1 93 ? 30.671 4.387 -31.626 1.00 41.88 93 THR A C 1
ATOM 728 O O . THR A 1 93 ? 30.942 5.584 -31.587 1.00 41.88 93 THR A O 1
ATOM 731 N N . GLU A 1 94 ? 31.360 3.475 -30.936 1.00 41.53 94 GLU A N 1
ATOM 732 C CA . GLU A 1 94 ? 32.770 3.681 -30.589 1.00 41.53 94 GLU A CA 1
ATOM 733 C C . GLU A 1 94 ? 33.601 3.492 -31.871 1.00 41.53 94 GLU A C 1
ATOM 735 O O . GLU A 1 94 ? 33.928 2.377 -32.277 1.00 41.53 94 GLU A O 1
ATOM 740 N N . CYS A 1 95 ? 33.891 4.590 -32.574 1.00 35.84 95 CYS A N 1
ATOM 741 C CA . CYS A 1 95 ? 34.945 4.594 -33.583 1.00 35.84 95 CYS A CA 1
ATOM 742 C C . CYS A 1 95 ? 36.287 4.606 -32.846 1.00 35.84 95 CYS A C 1
ATOM 744 O O . CYS A 1 95 ? 36.719 5.640 -32.342 1.00 35.84 95 CYS A O 1
ATOM 746 N N . HIS A 1 96 ? 36.922 3.439 -32.765 1.00 46.12 96 HIS A N 1
ATOM 747 C CA . HIS A 1 96 ? 38.292 3.288 -32.294 1.00 46.12 96 HIS A CA 1
ATOM 748 C C . HIS A 1 96 ? 39.256 4.080 -33.192 1.00 46.12 96 HIS A C 1
ATOM 750 O O . HIS A 1 96 ? 39.389 3.781 -34.379 1.00 46.12 96 HIS A O 1
ATOM 756 N N . THR A 1 97 ? 39.973 5.041 -32.614 1.00 35.50 97 THR A N 1
ATOM 757 C CA . THR A 1 97 ? 41.226 5.562 -33.178 1.00 35.50 97 THR A CA 1
ATOM 758 C C . THR A 1 97 ? 42.379 4.807 -32.512 1.00 35.50 97 THR A C 1
ATOM 760 O O . THR A 1 97 ? 42.393 4.728 -31.281 1.00 35.50 97 THR A O 1
ATOM 763 N N . PRO A 1 98 ? 43.338 4.228 -33.256 1.00 45.75 98 PRO A N 1
ATOM 764 C CA . PRO A 1 98 ? 44.505 3.611 -32.650 1.00 45.75 98 PRO A CA 1
ATOM 765 C C . PRO A 1 98 ? 45.589 4.674 -32.460 1.00 45.75 98 PRO A C 1
ATOM 767 O O . PRO A 1 98 ? 45.987 5.310 -33.429 1.00 45.75 98 PRO A O 1
ATOM 770 N N . GLU A 1 99 ? 46.123 4.831 -31.250 1.00 29.80 99 GLU A N 1
ATOM 771 C CA . GLU A 1 99 ? 47.464 5.403 -31.114 1.00 29.80 99 GLU A CA 1
ATOM 772 C C . GLU A 1 99 ? 48.198 4.868 -29.881 1.00 29.80 99 GLU A C 1
ATOM 774 O O . GLU A 1 99 ? 47.771 4.979 -28.734 1.00 29.80 99 GLU A O 1
ATOM 779 N N . SER A 1 100 ? 49.303 4.200 -30.187 1.00 33.56 100 SER A N 1
ATOM 780 C CA . SER A 1 100 ? 50.312 3.608 -29.319 1.00 33.56 100 SER A CA 1
ATOM 781 C C . SER A 1 100 ? 51.188 4.657 -28.631 1.00 33.56 100 SER A C 1
ATOM 783 O O . SER A 1 100 ? 51.526 5.648 -29.276 1.00 33.56 100 SER A O 1
ATOM 785 N N . THR A 1 101 ? 51.704 4.358 -27.425 1.00 29.52 101 THR A N 1
ATOM 786 C CA . THR A 1 101 ? 53.163 4.226 -27.134 1.00 29.52 101 THR A CA 1
ATOM 787 C C . THR A 1 101 ? 53.486 4.248 -25.620 1.00 29.52 101 THR A C 1
ATOM 789 O O . THR A 1 101 ? 53.250 5.253 -24.969 1.00 29.52 101 THR A O 1
ATOM 792 N N . SER A 1 102 ? 54.049 3.120 -25.126 1.00 32.22 102 SER A N 1
ATOM 793 C CA . SER A 1 102 ? 55.116 2.875 -24.100 1.00 32.22 102 SER A CA 1
ATOM 794 C C . SER A 1 102 ? 55.177 3.700 -22.781 1.00 32.22 102 SER A C 1
ATOM 796 O O . SER A 1 102 ? 54.945 4.893 -22.815 1.00 32.22 102 SER A O 1
ATOM 798 N N . ALA A 1 103 ? 55.635 3.248 -21.599 1.00 33.34 103 ALA A N 1
ATOM 799 C CA . ALA A 1 103 ? 56.440 2.098 -21.161 1.00 33.34 103 ALA A CA 1
ATOM 800 C C . ALA A 1 103 ? 56.604 2.111 -19.606 1.00 33.34 103 ALA A C 1
ATOM 802 O O . ALA A 1 103 ? 56.682 3.193 -19.038 1.00 33.34 103 ALA A O 1
ATOM 803 N N . GLN A 1 104 ? 56.809 0.914 -19.007 1.00 31.69 104 GLN A N 1
ATOM 804 C CA . GLN A 1 104 ? 57.688 0.584 -17.843 1.00 31.69 104 GLN A CA 1
ATOM 805 C C . GLN A 1 104 ? 57.283 1.087 -16.427 1.00 31.69 104 GLN A C 1
ATOM 807 O O . GLN A 1 104 ? 56.858 2.218 -16.279 1.00 31.69 104 GLN A O 1
ATOM 812 N N . ALA A 1 105 ? 57.428 0.374 -15.295 1.00 27.64 105 ALA A N 1
ATOM 813 C CA . ALA A 1 105 ? 57.935 -0.956 -14.919 1.00 27.64 105 ALA A CA 1
ATOM 814 C C . ALA A 1 105 ? 57.527 -1.275 -13.443 1.00 27.64 105 ALA A C 1
ATOM 816 O O . ALA A 1 105 ? 57.267 -0.361 -12.665 1.00 27.64 105 ALA A O 1
ATOM 817 N N . ALA A 1 106 ? 57.488 -2.564 -13.066 1.00 32.88 106 ALA A N 1
ATOM 818 C CA . ALA A 1 106 ? 57.327 -3.098 -11.691 1.00 32.88 106 ALA A CA 1
ATOM 819 C C . ALA A 1 106 ? 58.678 -3.064 -10.902 1.00 32.88 106 ALA A C 1
ATOM 821 O O . ALA A 1 106 ? 59.667 -2.703 -11.549 1.00 32.88 106 ALA A O 1
ATOM 822 N N . PRO A 1 107 ? 58.810 -3.438 -9.590 1.00 43.59 107 PRO A N 1
ATOM 823 C CA . PRO A 1 107 ? 58.528 -4.802 -9.076 1.00 43.59 107 PRO A CA 1
ATOM 824 C C . PRO A 1 107 ? 58.125 -4.996 -7.572 1.00 43.59 107 PRO A C 1
ATOM 826 O O . PRO A 1 107 ? 58.398 -4.173 -6.710 1.00 43.59 107 PRO A O 1
ATOM 829 N N . ALA A 1 108 ? 57.492 -6.156 -7.318 1.00 27.98 108 ALA A N 1
ATOM 830 C CA . ALA A 1 108 ? 57.660 -7.175 -6.250 1.00 27.98 108 ALA A CA 1
ATOM 831 C C . ALA A 1 108 ? 57.944 -6.852 -4.753 1.00 27.98 108 ALA A C 1
ATOM 833 O O . ALA A 1 108 ? 58.937 -6.207 -4.437 1.00 27.98 108 ALA A O 1
ATOM 834 N N . ALA A 1 109 ? 57.162 -7.493 -3.856 1.00 33.09 109 ALA A N 1
ATOM 835 C CA . ALA A 1 109 ? 57.562 -8.321 -2.679 1.00 33.09 109 ALA A CA 1
ATOM 836 C C . ALA A 1 109 ? 56.293 -8.657 -1.840 1.00 33.09 109 ALA A C 1
ATOM 838 O O . ALA A 1 109 ? 55.590 -7.744 -1.423 1.00 33.09 109 ALA A O 1
ATOM 839 N N . GLU A 1 110 ? 55.765 -9.887 -1.866 1.00 30.77 110 GLU A N 1
ATOM 840 C CA . GLU A 1 110 ? 55.961 -11.028 -0.932 1.00 30.77 110 GLU A CA 1
ATOM 841 C C . GLU A 1 110 ? 55.369 -10.899 0.501 1.00 30.77 110 GLU A C 1
ATOM 843 O O . GLU A 1 110 ? 55.636 -9.962 1.245 1.00 30.77 110 GLU A O 1
ATOM 848 N N . GLU A 1 111 ? 54.549 -11.909 0.831 1.00 36.91 111 GLU A N 1
ATOM 849 C CA . GLU A 1 111 ? 53.838 -12.284 2.077 1.00 36.91 111 GLU A CA 1
ATOM 850 C C . GLU A 1 111 ? 54.781 -12.612 3.272 1.00 36.91 111 GLU A C 1
ATOM 852 O O . GLU A 1 111 ? 55.954 -12.881 3.002 1.00 36.91 111 GLU A O 1
ATOM 857 N N . PRO A 1 112 ? 54.351 -12.665 4.574 1.00 42.75 112 PRO A N 1
ATOM 858 C CA . PRO A 1 112 ? 53.519 -13.783 5.084 1.00 42.75 112 PRO A CA 1
ATOM 859 C C . PRO A 1 112 ? 52.638 -13.590 6.357 1.00 42.75 112 PRO A C 1
ATOM 861 O O . PRO A 1 112 ? 52.962 -12.872 7.297 1.00 42.75 112 PRO A O 1
ATOM 864 N N . VAL A 1 113 ? 51.537 -14.359 6.379 1.00 34.31 113 VAL A N 1
ATOM 865 C CA . VAL A 1 113 ? 50.981 -15.247 7.439 1.00 34.31 113 VAL A CA 1
ATOM 866 C C . VAL A 1 113 ? 51.251 -14.945 8.932 1.00 34.31 113 VAL A C 1
ATOM 868 O O . VAL A 1 113 ? 52.401 -14.969 9.367 1.00 34.31 113 VAL A O 1
ATOM 871 N N . LYS A 1 114 ? 50.169 -14.898 9.746 1.00 33.94 114 LYS A N 1
ATOM 872 C CA . LYS A 1 114 ? 49.928 -15.747 10.954 1.00 33.94 114 LYS A CA 1
ATOM 873 C C . LYS A 1 114 ? 48.579 -15.451 11.651 1.00 33.94 114 LYS A C 1
ATOM 875 O O . LYS A 1 114 ? 48.357 -14.346 12.128 1.00 33.94 114 LYS A O 1
ATOM 880 N N . GLN A 1 115 ? 47.730 -16.477 11.779 1.00 38.88 115 GLN A N 1
ATOM 881 C CA . GLN A 1 115 ? 46.841 -16.683 12.944 1.00 38.88 115 GLN A CA 1
ATOM 882 C C . GLN A 1 115 ? 47.632 -17.457 14.024 1.00 38.88 115 GLN A C 1
ATOM 884 O O . GLN A 1 115 ? 48.628 -18.099 13.661 1.00 38.88 115 GLN A O 1
ATOM 889 N N . PRO A 1 116 ? 47.252 -17.411 15.320 1.00 43.66 116 PRO A N 1
ATOM 890 C CA . PRO A 1 116 ? 46.407 -18.491 15.879 1.00 43.66 116 PRO A CA 1
ATOM 891 C C . PRO A 1 116 ? 45.459 -18.102 17.053 1.00 43.66 116 PRO A C 1
ATOM 893 O O . PRO A 1 116 ? 45.747 -17.143 17.756 1.00 43.66 116 PRO A O 1
ATOM 896 N N . THR A 1 117 ? 44.370 -18.894 17.188 1.00 32.56 117 THR A N 1
ATOM 897 C CA . THR A 1 117 ? 43.660 -19.472 18.383 1.00 32.56 117 THR A CA 1
ATOM 898 C C . THR A 1 117 ? 43.368 -18.589 19.623 1.00 32.56 117 THR A C 1
ATOM 900 O O . THR A 1 117 ? 44.026 -17.588 19.838 1.00 32.56 117 THR A O 1
ATOM 903 N N . ASP A 1 118 ? 42.384 -18.771 20.512 1.00 29.09 118 ASP A N 1
ATOM 904 C CA . ASP A 1 118 ? 41.472 -19.811 21.044 1.00 29.09 118 ASP A CA 1
ATOM 905 C C . ASP A 1 118 ? 40.226 -19.028 21.577 1.00 29.09 118 ASP A C 1
ATOM 907 O O . ASP A 1 118 ? 40.362 -17.848 21.888 1.00 29.09 118 ASP A O 1
ATOM 911 N N . GLY A 1 119 ? 38.970 -19.488 21.607 1.00 28.38 119 GLY A N 1
ATOM 912 C CA . GLY A 1 119 ? 38.412 -20.568 22.431 1.00 28.38 119 GLY A CA 1
ATOM 913 C C . GLY A 1 119 ? 37.373 -20.005 23.436 1.00 28.38 119 GLY A C 1
ATOM 914 O O . GLY A 1 119 ? 37.692 -19.060 24.148 1.00 28.38 119 GLY A O 1
ATOM 915 N N . ASN A 1 120 ? 36.185 -20.639 23.501 1.00 36.59 120 ASN A N 1
ATOM 916 C CA . ASN A 1 120 ? 35.135 -20.585 24.553 1.00 36.59 120 ASN A CA 1
ATOM 917 C C . ASN A 1 120 ? 34.305 -19.281 24.712 1.00 36.59 120 ASN A C 1
ATOM 919 O O . ASN A 1 120 ? 34.780 -18.204 24.393 1.00 36.59 120 ASN A O 1
ATOM 923 N N . GLU A 1 121 ? 33.050 -19.255 25.178 1.00 33.91 121 GLU A N 1
ATOM 924 C CA . GLU A 1 121 ? 32.101 -20.238 25.735 1.00 33.91 121 GLU A CA 1
ATOM 925 C C . GLU A 1 121 ? 30.661 -19.682 25.575 1.00 33.91 121 GLU A C 1
ATOM 927 O O . GLU A 1 121 ? 30.479 -18.517 25.222 1.00 33.91 121 GLU A O 1
ATOM 932 N N . MET A 1 122 ? 29.653 -20.532 25.788 1.00 48.53 122 MET A N 1
ATOM 933 C CA . MET A 1 122 ? 28.213 -20.239 25.736 1.00 48.53 122 MET A CA 1
ATOM 934 C C . MET A 1 122 ? 27.659 -19.914 27.130 1.00 48.53 122 MET A C 1
ATOM 936 O O . MET A 1 122 ? 27.696 -20.796 27.984 1.00 48.53 122 MET A O 1
ATOM 940 N N . ASP A 1 123 ? 26.985 -18.769 27.271 1.00 38.97 123 ASP A N 1
ATOM 941 C CA . ASP A 1 123 ? 26.067 -18.457 28.380 1.00 38.97 123 ASP A CA 1
ATOM 942 C C . ASP A 1 123 ? 24.800 -17.852 27.725 1.00 38.97 123 ASP A C 1
ATOM 944 O O . ASP A 1 123 ? 24.897 -16.896 26.958 1.00 38.97 123 ASP A O 1
ATOM 948 N N . ASP A 1 124 ? 23.674 -18.560 27.626 1.00 34.62 124 ASP A N 1
ATOM 949 C CA . ASP A 1 124 ? 22.571 -18.753 28.588 1.00 34.62 124 ASP A CA 1
ATOM 950 C C . ASP A 1 124 ? 21.675 -17.519 28.862 1.00 34.62 124 ASP A C 1
ATOM 952 O O . ASP A 1 124 ? 22.120 -16.448 29.255 1.00 34.62 124 ASP A O 1
ATOM 956 N N . ALA A 1 125 ? 20.384 -17.752 28.604 1.00 34.72 125 ALA A N 1
ATOM 957 C CA . ALA A 1 125 ? 19.143 -17.067 28.973 1.00 34.72 125 ALA A CA 1
ATOM 958 C C . ALA A 1 125 ? 19.117 -15.564 29.350 1.00 34.72 125 ALA A C 1
ATOM 960 O O . ALA A 1 125 ? 19.463 -15.158 30.455 1.00 34.72 125 ALA A O 1
ATOM 961 N N . GLY A 1 126 ? 18.421 -14.786 28.511 1.00 29.92 126 GLY A N 1
ATOM 962 C CA . GLY A 1 126 ? 17.799 -13.511 28.879 1.00 29.92 126 GLY A CA 1
ATOM 963 C C . GLY A 1 126 ? 16.803 -13.055 27.813 1.00 29.92 126 GLY A C 1
ATOM 964 O O . GLY A 1 126 ? 17.181 -12.400 26.850 1.00 29.92 126 GLY A O 1
ATOM 965 N N . LEU A 1 127 ? 15.531 -13.451 27.939 1.00 36.47 127 LEU A N 1
ATOM 966 C CA . LEU A 1 127 ? 14.444 -12.953 27.092 1.00 36.47 127 LEU A CA 1
ATOM 967 C C . LEU A 1 127 ? 13.993 -11.593 27.643 1.00 36.47 127 LEU A C 1
ATOM 969 O O . LEU A 1 127 ? 13.035 -11.515 28.410 1.00 36.47 127 LEU A O 1
ATOM 973 N N . GLU A 1 128 ? 14.713 -10.536 27.285 1.00 32.69 128 GLU A N 1
ATOM 974 C CA . GLU A 1 128 ? 14.269 -9.160 27.489 1.00 32.69 128 GLU A CA 1
ATOM 975 C C . GLU A 1 128 ? 13.567 -8.698 26.209 1.00 32.69 128 GLU A C 1
ATOM 977 O O . GLU A 1 128 ? 14.147 -8.645 25.126 1.00 32.69 128 GLU A O 1
ATOM 982 N N . VAL A 1 129 ? 12.263 -8.441 26.324 1.00 39.34 129 VAL A N 1
ATOM 983 C CA . VAL A 1 129 ? 11.497 -7.731 25.300 1.00 39.34 129 VAL A CA 1
ATOM 984 C C . VAL A 1 129 ? 11.910 -6.271 25.415 1.00 39.34 129 VAL A C 1
ATOM 986 O O . VAL A 1 129 ? 11.311 -5.506 26.168 1.00 39.34 129 VAL A O 1
ATOM 989 N N . GLU A 1 130 ? 12.978 -5.905 24.717 1.00 32.69 130 GLU A N 1
ATOM 990 C CA . GLU A 1 130 ? 13.299 -4.506 24.484 1.00 32.69 130 GLU A CA 1
ATOM 991 C C . GLU A 1 130 ? 12.294 -3.968 23.460 1.00 32.69 130 GLU A C 1
ATOM 993 O O . GLU A 1 130 ? 12.302 -4.317 22.277 1.00 32.69 130 GLU A O 1
ATOM 998 N N . GLU A 1 131 ? 11.366 -3.143 23.945 1.00 41.56 131 GLU A N 1
ATOM 999 C CA . GLU A 1 131 ? 10.635 -2.207 23.104 1.00 41.56 131 GLU A CA 1
ATOM 1000 C C . GLU A 1 131 ? 11.657 -1.229 22.519 1.00 41.56 131 GLU A C 1
ATOM 1002 O O . GLU A 1 131 ? 11.996 -0.211 23.123 1.00 41.56 131 GLU A O 1
ATOM 1007 N N . GLU A 1 132 ? 12.193 -1.557 21.344 1.00 35.59 132 GLU A N 1
ATOM 1008 C CA . GLU A 1 132 ? 12.955 -0.594 20.563 1.00 35.59 132 GLU A CA 1
ATOM 1009 C C . GLU A 1 132 ? 11.996 0.501 20.079 1.00 35.59 132 GLU A C 1
ATOM 1011 O O . GLU A 1 132 ? 11.349 0.401 19.029 1.00 35.59 132 GLU A O 1
ATOM 1016 N N . ASP A 1 133 ? 11.927 1.576 20.864 1.00 35.28 133 ASP A N 1
ATOM 1017 C CA . ASP A 1 133 ? 11.591 2.919 20.410 1.00 35.28 133 ASP A CA 1
ATOM 1018 C C . ASP A 1 133 ? 12.536 3.270 19.254 1.00 35.28 133 ASP A C 1
ATOM 1020 O O . ASP A 1 133 ? 13.608 3.855 19.427 1.00 35.28 133 ASP A O 1
ATOM 1024 N N . ASN A 1 134 ? 12.147 2.861 18.045 1.00 41.03 134 ASN A N 1
ATOM 1025 C CA . ASN A 1 134 ? 12.888 3.130 16.826 1.00 41.03 134 ASN A CA 1
ATOM 1026 C C . ASN A 1 134 ? 12.746 4.620 16.502 1.00 41.03 134 ASN A C 1
ATOM 1028 O O . ASN A 1 134 ? 11.844 5.064 15.777 1.00 41.03 134 ASN A O 1
ATOM 1032 N N . GLN A 1 135 ? 13.626 5.390 17.141 1.00 43.66 135 GLN A N 1
ATOM 1033 C CA . GLN A 1 135 ? 13.848 6.800 16.912 1.00 43.66 135 GLN A CA 1
ATOM 1034 C C . GLN A 1 135 ? 14.057 7.031 15.423 1.00 43.66 135 GLN A C 1
ATOM 1036 O O . GLN A 1 135 ? 14.945 6.479 14.784 1.00 43.66 135 GLN A O 1
ATOM 1041 N N . GLU A 1 136 ? 13.168 7.875 14.916 1.00 43.31 136 GLU A N 1
ATOM 1042 C CA . GLU A 1 136 ? 13.109 8.535 13.624 1.00 43.31 136 GLU A CA 1
ATOM 1043 C C . GLU A 1 136 ? 14.476 8.700 12.933 1.00 43.31 136 GLU A C 1
ATOM 1045 O O . GLU A 1 136 ? 15.089 9.766 12.898 1.00 43.31 136 GLU A O 1
ATOM 1050 N N . GLY A 1 137 ? 14.924 7.626 12.285 1.00 32.62 137 GLY A N 1
ATOM 1051 C CA . GLY A 1 137 ? 15.901 7.670 11.214 1.00 32.62 137 GLY A CA 1
ATOM 1052 C C . GLY A 1 137 ? 15.252 8.341 10.016 1.00 32.62 137 GLY A C 1
ATOM 1053 O O . GLY A 1 137 ? 14.770 7.678 9.100 1.00 32.62 137 GLY A O 1
ATOM 1054 N N . SER A 1 138 ? 15.205 9.675 10.038 1.00 36.56 138 SER A N 1
ATOM 1055 C CA . SER A 1 138 ? 15.077 10.466 8.820 1.00 36.56 138 SER A CA 1
ATOM 1056 C C . SER A 1 138 ? 16.010 9.851 7.779 1.00 36.56 138 SER A C 1
ATOM 1058 O O . SER A 1 138 ? 17.210 9.710 8.025 1.00 36.56 138 SER A O 1
ATOM 1060 N N . ALA A 1 139 ? 15.453 9.408 6.655 1.00 43.03 139 ALA A N 1
ATOM 1061 C CA . ALA A 1 139 ? 16.244 8.972 5.523 1.00 43.03 139 ALA A CA 1
ATOM 1062 C C . ALA A 1 139 ? 17.136 10.153 5.115 1.00 43.03 139 ALA A C 1
ATOM 1064 O O . ALA A 1 139 ? 16.686 11.071 4.429 1.00 43.03 139 ALA A O 1
ATOM 1065 N N . LYS A 1 140 ? 18.387 10.174 5.591 1.00 39.34 140 LYS A N 1
ATOM 1066 C CA . LYS A 1 140 ? 19.413 11.061 5.053 1.00 39.34 140 LYS A CA 1
ATOM 1067 C C . LYS A 1 140 ? 19.542 10.709 3.573 1.00 39.34 140 LYS A C 1
ATOM 1069 O O . LYS A 1 140 ? 19.823 9.548 3.269 1.00 39.34 140 LYS A O 1
ATOM 1074 N N . PRO A 1 141 ? 19.355 11.658 2.644 1.00 44.84 141 PRO A N 1
ATOM 1075 C CA . PRO A 1 141 ? 19.570 11.404 1.232 1.00 44.84 141 PRO A CA 1
ATOM 1076 C C . PRO A 1 141 ? 21.075 11.475 0.941 1.00 44.84 141 PRO A C 1
ATOM 1078 O O . PRO A 1 141 ? 21.528 12.298 0.153 1.00 44.84 141 PRO A O 1
ATOM 1081 N N . ASP A 1 142 ? 21.871 10.621 1.584 1.00 48.09 142 ASP A N 1
ATOM 1082 C CA . ASP A 1 142 ? 23.273 10.426 1.227 1.00 48.09 142 ASP A CA 1
ATOM 1083 C C . ASP A 1 142 ? 23.342 9.363 0.133 1.00 48.09 142 ASP A C 1
ATOM 1085 O O . ASP A 1 142 ? 23.707 8.214 0.372 1.00 48.09 142 ASP A O 1
ATOM 1089 N N . THR A 1 143 ? 22.965 9.705 -1.100 1.00 46.28 143 THR A N 1
ATOM 1090 C CA . THR A 1 143 ? 23.351 8.889 -2.258 1.00 46.28 143 THR A CA 1
ATOM 1091 C C . THR A 1 143 ? 23.497 9.771 -3.490 1.00 46.28 143 THR A C 1
ATOM 1093 O O . THR A 1 143 ? 22.534 10.334 -4.006 1.00 46.28 143 THR A O 1
ATOM 1096 N N . LYS A 1 144 ? 24.746 9.888 -3.956 1.00 45.56 144 LYS A N 1
ATOM 1097 C CA . LYS A 1 144 ? 25.123 10.384 -5.288 1.00 45.56 144 LYS A CA 1
ATOM 1098 C C . LYS A 1 144 ? 24.140 9.820 -6.327 1.00 45.56 144 LYS A C 1
ATOM 1100 O O . LYS A 1 144 ? 23.837 8.634 -6.219 1.00 45.56 144 LYS A O 1
ATOM 1105 N N . PRO A 1 145 ? 23.674 10.588 -7.328 1.00 41.19 145 PRO A N 1
ATOM 1106 C CA . PRO A 1 145 ? 22.787 10.043 -8.347 1.00 41.19 145 PRO A CA 1
ATOM 1107 C C . PRO A 1 145 ? 23.568 8.983 -9.126 1.00 41.19 145 PRO A C 1
ATOM 1109 O O . PRO A 1 145 ? 24.378 9.303 -9.994 1.00 41.19 145 PRO A O 1
ATOM 1112 N N . ASN A 1 146 ? 23.392 7.712 -8.772 1.00 44.34 146 ASN A N 1
ATOM 1113 C CA . ASN A 1 146 ? 23.833 6.640 -9.632 1.00 44.34 146 ASN A CA 1
ATOM 1114 C C . ASN A 1 146 ? 22.918 6.686 -10.859 1.00 44.34 146 ASN A C 1
ATOM 1116 O O . ASN A 1 146 ? 21.694 6.729 -10.764 1.00 44.34 146 ASN A O 1
ATOM 1120 N N . THR A 1 147 ? 23.530 6.749 -12.035 1.00 51.62 147 THR A N 1
ATOM 1121 C CA . THR A 1 147 ? 22.872 6.680 -13.344 1.00 51.62 147 THR A CA 1
ATOM 1122 C C . THR A 1 147 ? 22.354 5.256 -13.588 1.00 51.62 147 THR A C 1
ATOM 1124 O O . THR A 1 147 ? 22.674 4.614 -14.583 1.00 51.62 147 THR A O 1
ATOM 1127 N N . SER A 1 148 ? 21.588 4.719 -12.646 1.00 54.16 148 SER A N 1
ATOM 1128 C CA . SER A 1 148 ? 20.904 3.439 -12.747 1.00 54.16 148 SER A CA 1
ATOM 1129 C C . SER A 1 148 ? 19.499 3.737 -13.254 1.00 54.16 148 SER A C 1
ATOM 1131 O O . SER A 1 148 ? 18.852 4.670 -12.784 1.00 54.16 148 SER A O 1
ATOM 1133 N N . GLY A 1 149 ? 19.017 2.994 -14.249 1.00 58.91 149 GLY A N 1
ATOM 1134 C CA . GLY A 1 149 ? 17.652 3.104 -14.780 1.00 58.91 149 GLY A CA 1
ATOM 1135 C C . GLY A 1 149 ? 16.588 2.606 -13.798 1.00 58.91 149 GLY A C 1
ATOM 1136 O O . GLY A 1 149 ? 15.760 1.769 -14.162 1.00 58.91 149 GLY A O 1
ATOM 1137 N N . ASP A 1 150 ? 16.644 3.094 -12.564 1.00 66.44 150 ASP A N 1
ATOM 1138 C CA . ASP A 1 150 ? 15.828 2.666 -11.446 1.00 66.44 150 ASP A CA 1
ATOM 1139 C C . ASP A 1 150 ? 14.465 3.350 -11.522 1.00 66.44 150 ASP A C 1
ATOM 1141 O O . ASP A 1 150 ? 14.343 4.572 -11.634 1.00 66.44 150 ASP A O 1
ATOM 1145 N N . PHE A 1 151 ? 13.421 2.525 -11.523 1.00 83.94 151 PHE A N 1
ATOM 1146 C CA . PHE A 1 151 ? 12.041 2.971 -11.583 1.00 83.94 151 PHE A CA 1
ATOM 1147 C C . PHE A 1 151 ? 11.508 3.175 -10.163 1.00 83.94 151 PHE A C 1
ATOM 1149 O O . PHE A 1 151 ? 11.432 2.227 -9.376 1.00 83.94 151 PHE A O 1
ATOM 1156 N N . PHE A 1 152 ? 11.153 4.419 -9.843 1.00 90.06 152 PHE A N 1
ATOM 1157 C CA . PHE A 1 152 ? 10.589 4.801 -8.552 1.00 90.06 152 PHE A CA 1
ATOM 1158 C C . PHE A 1 152 ? 9.077 4.989 -8.664 1.00 90.06 152 PHE A C 1
ATOM 1160 O O . PHE A 1 152 ? 8.586 5.606 -9.612 1.00 90.06 152 PHE A O 1
ATOM 1167 N N . ILE A 1 153 ? 8.348 4.500 -7.664 1.00 92.50 153 ILE A N 1
ATOM 1168 C CA . ILE A 1 153 ? 6.925 4.776 -7.477 1.00 92.50 153 ILE A CA 1
ATOM 1169 C C . ILE A 1 153 ? 6.775 5.671 -6.252 1.00 92.50 153 ILE A C 1
ATOM 1171 O O . ILE A 1 153 ? 7.249 5.346 -5.162 1.00 92.50 153 ILE A O 1
ATOM 1175 N N . ARG A 1 154 ? 6.098 6.805 -6.433 1.00 94.56 154 ARG A N 1
ATOM 1176 C CA . ARG A 1 154 ? 5.697 7.689 -5.344 1.00 94.56 154 ARG A CA 1
ATOM 1177 C C . ARG A 1 154 ? 4.341 7.251 -4.806 1.00 94.56 154 ARG A C 1
ATOM 1179 O O . ARG A 1 154 ? 3.393 7.108 -5.571 1.00 94.56 154 ARG A O 1
ATOM 1186 N N . LEU A 1 155 ? 4.241 7.091 -3.498 1.00 95.31 155 LEU A N 1
ATOM 1187 C CA . LEU A 1 155 ? 3.014 6.791 -2.777 1.00 95.31 155 LEU A CA 1
ATOM 1188 C C . LEU A 1 155 ? 2.665 7.939 -1.847 1.00 95.31 155 LEU A C 1
ATOM 1190 O O . LEU A 1 155 ? 3.535 8.455 -1.147 1.00 95.31 155 LEU A O 1
ATOM 1194 N N . THR A 1 156 ? 1.382 8.256 -1.776 1.00 96.62 156 THR A N 1
ATOM 1195 C CA . THR A 1 156 ? 0.819 9.069 -0.704 1.00 96.62 156 THR A CA 1
ATOM 1196 C C . THR A 1 156 ? 0.051 8.143 0.229 1.00 96.62 156 THR A C 1
ATOM 1198 O O . THR A 1 156 ? -0.816 7.381 -0.205 1.00 96.62 156 THR A O 1
ATOM 1201 N N . THR A 1 157 ? 0.390 8.195 1.513 1.00 96.19 157 THR A N 1
ATOM 1202 C CA . THR A 1 157 ? -0.258 7.408 2.564 1.00 96.19 157 THR A CA 1
ATOM 1203 C C . THR A 1 157 ? -0.843 8.305 3.633 1.00 96.19 157 THR A C 1
ATOM 1205 O O . THR A 1 157 ? -0.287 9.360 3.919 1.00 96.19 157 THR A O 1
ATOM 1208 N N . ILE A 1 158 ? -1.936 7.878 4.252 1.00 95.56 158 ILE A N 1
ATOM 1209 C CA . ILE A 1 158 ? -2.579 8.572 5.367 1.00 95.56 158 ILE A CA 1
ATOM 1210 C C . ILE A 1 158 ? -2.618 7.627 6.564 1.00 95.56 158 ILE A C 1
ATOM 1212 O O . ILE A 1 158 ? -2.930 6.447 6.417 1.00 95.56 158 ILE A O 1
ATOM 1216 N N . ASN A 1 159 ? -2.277 8.120 7.753 1.00 93.31 159 ASN A N 1
ATOM 1217 C CA . ASN A 1 159 ? -2.378 7.341 8.988 1.00 93.31 159 ASN A CA 1
ATOM 1218 C C . ASN A 1 159 ? -3.759 7.485 9.660 1.00 93.31 159 ASN A C 1
ATOM 1220 O O . ASN A 1 159 ? -4.615 8.257 9.235 1.00 93.31 159 ASN A O 1
ATOM 1224 N N . ARG A 1 160 ? -3.953 6.781 10.782 1.00 88.94 160 ARG A N 1
ATOM 1225 C CA . ARG A 1 160 ? -5.191 6.835 11.591 1.00 88.94 160 ARG A CA 1
ATOM 1226 C C . ARG A 1 160 ? -5.498 8.227 12.140 1.00 88.94 160 ARG A C 1
ATOM 1228 O O . ARG A 1 160 ? -6.658 8.566 12.343 1.00 88.94 160 ARG A O 1
ATOM 1235 N N . SER A 1 161 ? -4.459 9.023 12.366 1.00 89.50 161 SER A N 1
ATOM 1236 C CA . SER A 1 161 ? -4.539 10.392 12.875 1.00 89.50 161 SER A CA 1
ATOM 1237 C C . SER A 1 161 ? -4.756 11.443 11.775 1.00 89.50 161 SER A C 1
ATOM 1239 O O . SER A 1 161 ? -4.803 12.627 12.091 1.00 89.50 161 SER A O 1
ATOM 1241 N N . GLY A 1 162 ? -4.853 11.047 10.498 1.00 90.12 162 GLY A N 1
ATOM 1242 C CA . GLY A 1 162 ? -4.987 11.962 9.358 1.00 90.12 162 GLY A CA 1
ATOM 1243 C C . GLY A 1 162 ? -3.681 12.614 8.880 1.00 90.12 162 GLY A C 1
ATOM 1244 O O . GLY A 1 162 ? -3.716 13.515 8.049 1.00 90.12 162 GLY A O 1
ATOM 1245 N N . ILE A 1 163 ? -2.523 12.180 9.381 1.00 93.44 163 ILE A N 1
ATOM 1246 C CA . ILE A 1 163 ? -1.209 12.639 8.920 1.00 93.44 163 ILE A CA 1
ATOM 1247 C C . ILE A 1 163 ? -0.872 11.940 7.607 1.00 93.44 163 ILE A C 1
ATOM 1249 O O . ILE A 1 163 ? -0.764 10.710 7.555 1.00 93.44 163 ILE A O 1
ATOM 1253 N N . THR A 1 164 ? -0.644 12.744 6.573 1.00 94.88 164 THR A N 1
ATOM 1254 C CA . THR A 1 164 ? -0.237 12.281 5.248 1.00 94.88 164 THR A CA 1
ATOM 1255 C C . THR A 1 164 ? 1.284 12.183 5.140 1.00 94.88 164 THR A C 1
ATOM 1257 O O . THR A 1 164 ? 2.005 13.094 5.546 1.00 94.88 164 THR A O 1
ATOM 1260 N N . ARG A 1 165 ? 1.789 11.089 4.567 1.00 95.00 165 ARG A N 1
ATOM 1261 C CA . ARG A 1 165 ? 3.209 10.868 4.273 1.00 95.00 165 ARG A CA 1
ATOM 1262 C C . ARG A 1 165 ? 3.387 10.490 2.813 1.00 95.00 165 ARG A C 1
ATOM 1264 O O . ARG A 1 165 ? 2.702 9.597 2.317 1.00 95.00 165 ARG A O 1
ATOM 1271 N N . ILE A 1 166 ? 4.330 11.156 2.155 1.00 95.56 166 ILE A N 1
ATOM 1272 C CA . ILE A 1 166 ? 4.716 10.877 0.773 1.00 95.56 166 ILE A CA 1
ATOM 1273 C C . ILE A 1 166 ? 6.018 10.082 0.796 1.00 95.56 166 ILE A C 1
ATOM 1275 O O . ILE A 1 166 ? 6.992 10.504 1.417 1.00 95.56 166 ILE A O 1
ATOM 1279 N N . LEU A 1 167 ? 6.026 8.937 0.125 1.00 94.81 167 LEU A N 1
ATOM 1280 C CA . LEU A 1 167 ? 7.153 8.012 0.064 1.00 94.81 167 LEU A CA 1
ATOM 1281 C C . LEU A 1 167 ? 7.517 7.789 -1.401 1.00 94.81 167 LEU A C 1
ATOM 1283 O O . LEU A 1 167 ? 6.632 7.583 -2.223 1.00 94.81 167 LEU A O 1
ATOM 1287 N N . SER A 1 168 ? 8.804 7.797 -1.733 1.00 93.50 168 SER A N 1
ATOM 1288 C CA . SER A 1 168 ? 9.291 7.415 -3.063 1.00 93.50 168 SER A CA 1
ATOM 1289 C C . SER A 1 168 ? 10.073 6.122 -2.921 1.00 93.50 168 SER A C 1
ATOM 1291 O O . SER A 1 168 ? 11.177 6.136 -2.382 1.00 93.50 168 SER A O 1
ATOM 1293 N N . LEU A 1 169 ? 9.496 5.011 -3.374 1.00 91.44 169 LEU A N 1
ATOM 1294 C CA . LEU A 1 169 ? 10.094 3.691 -3.213 1.00 91.44 169 LEU A CA 1
ATOM 1295 C C . LEU A 1 169 ? 10.571 3.131 -4.551 1.00 91.44 169 LEU A C 1
ATOM 1297 O O . LEU A 1 169 ? 9.920 3.287 -5.587 1.00 91.44 169 LEU A O 1
ATOM 1301 N N . ARG A 1 170 ? 11.731 2.479 -4.527 1.00 90.69 170 ARG A N 1
ATOM 1302 C CA . ARG A 1 170 ? 12.275 1.771 -5.687 1.00 90.69 170 ARG A CA 1
ATOM 1303 C C . ARG A 1 170 ? 11.670 0.376 -5.742 1.00 90.69 170 ARG A C 1
ATOM 1305 O O . ARG A 1 170 ? 11.716 -0.351 -4.751 1.00 90.69 170 ARG A O 1
ATOM 1312 N N . ILE A 1 171 ? 11.120 0.009 -6.893 1.00 86.88 171 ILE A N 1
ATOM 1313 C CA . ILE A 1 171 ? 10.508 -1.308 -7.080 1.00 86.88 171 ILE A CA 1
ATOM 1314 C C . ILE A 1 171 ? 11.569 -2.330 -7.463 1.00 86.88 171 ILE A C 1
ATOM 1316 O O . ILE A 1 171 ? 12.383 -2.084 -8.354 1.00 86.88 171 ILE A O 1
ATOM 1320 N N . ASP A 1 172 ? 11.511 -3.488 -6.812 1.00 84.62 172 ASP A N 1
ATOM 1321 C CA . ASP A 1 172 ? 12.292 -4.670 -7.153 1.00 84.62 172 ASP A CA 1
ATOM 1322 C C . ASP A 1 172 ? 11.338 -5.810 -7.507 1.00 84.62 172 ASP A C 1
ATOM 1324 O O . ASP A 1 172 ? 10.722 -6.416 -6.637 1.00 84.62 172 ASP A O 1
ATOM 1328 N N . ASP A 1 173 ? 11.199 -6.079 -8.799 1.00 82.38 173 ASP A N 1
ATOM 1329 C CA . ASP A 1 173 ? 10.323 -7.143 -9.279 1.00 82.38 173 ASP A CA 1
ATOM 1330 C C . ASP A 1 173 ? 10.949 -8.540 -9.178 1.00 82.38 173 ASP A C 1
ATOM 1332 O O . ASP A 1 173 ? 10.243 -9.544 -9.192 1.00 82.38 173 ASP A O 1
ATOM 1336 N N . HIS A 1 174 ? 12.277 -8.622 -9.070 1.00 84.44 174 HIS A N 1
ATOM 1337 C CA . HIS A 1 174 ? 12.954 -9.911 -9.028 1.00 84.44 174 HIS A CA 1
ATOM 1338 C C . HIS A 1 174 ? 12.679 -10.635 -7.708 1.00 84.44 174 HIS A C 1
ATOM 1340 O O . HIS A 1 174 ? 12.417 -11.837 -7.710 1.00 84.44 174 HIS A O 1
ATOM 1346 N N . TYR A 1 175 ? 12.706 -9.892 -6.598 1.00 85.06 175 TYR A N 1
ATOM 1347 C CA . TYR A 1 175 ? 12.484 -10.438 -5.257 1.00 85.06 175 TYR A CA 1
ATOM 1348 C C . TYR A 1 175 ? 11.104 -10.113 -4.682 1.00 85.06 175 TYR A C 1
ATOM 1350 O O . TYR A 1 175 ? 10.573 -10.901 -3.901 1.00 85.06 175 TYR A O 1
ATOM 1358 N N . TRP A 1 176 ? 10.514 -8.973 -5.057 1.00 89.00 176 TRP A N 1
ATOM 1359 C CA . TRP A 1 176 ? 9.262 -8.474 -4.478 1.00 89.00 176 TRP A CA 1
ATOM 1360 C C . TRP A 1 176 ? 8.186 -8.221 -5.539 1.00 89.00 176 TRP A C 1
ATOM 1362 O O . TRP A 1 176 ? 7.713 -7.087 -5.692 1.00 89.00 176 TRP A O 1
ATOM 1372 N N . PRO A 1 177 ? 7.769 -9.276 -6.257 1.00 89.12 177 PRO A N 1
ATOM 1373 C CA . PRO A 1 177 ? 6.768 -9.158 -7.301 1.00 89.12 177 PRO A CA 1
ATOM 1374 C C . PRO A 1 177 ? 5.409 -8.728 -6.752 1.00 89.12 177 PRO A C 1
ATOM 1376 O O . PRO A 1 177 ? 5.082 -8.945 -5.581 1.00 89.12 177 PRO A O 1
ATOM 1379 N N . ALA A 1 178 ? 4.596 -8.157 -7.635 1.00 89.81 178 ALA A N 1
ATOM 1380 C CA . ALA A 1 178 ? 3.190 -7.913 -7.362 1.00 89.81 178 ALA A CA 1
ATOM 1381 C C . ALA A 1 178 ? 2.383 -9.202 -7.570 1.00 89.81 178 ALA A C 1
ATOM 1383 O O . ALA A 1 178 ? 2.472 -9.841 -8.621 1.00 89.81 178 ALA A O 1
ATOM 1384 N N . TRP A 1 179 ? 1.567 -9.560 -6.586 1.00 90.00 179 TRP A N 1
ATOM 1385 C CA . TRP A 1 179 ? 0.641 -10.681 -6.670 1.00 90.00 179 TRP A CA 1
ATOM 1386 C C . TRP A 1 179 ? -0.700 -10.335 -6.030 1.00 90.00 179 TRP A C 1
ATOM 1388 O O . TRP A 1 179 ? -0.784 -9.532 -5.103 1.00 90.00 179 TRP A O 1
ATOM 1398 N N . ASP A 1 180 ? -1.758 -10.950 -6.542 1.00 89.81 180 ASP A N 1
ATOM 1399 C CA . ASP A 1 180 ? -3.126 -10.805 -6.047 1.00 89.81 180 ASP A CA 1
ATOM 1400 C C . ASP A 1 180 ? -3.663 -12.174 -5.637 1.00 89.81 180 ASP A C 1
ATOM 1402 O O . ASP A 1 180 ? -3.440 -13.170 -6.331 1.00 89.81 180 ASP A O 1
ATOM 1406 N N . LEU A 1 181 ? -4.336 -12.208 -4.493 1.00 87.44 181 LEU A N 1
ATOM 1407 C CA . LEU A 1 181 ? -4.857 -13.398 -3.849 1.00 87.44 181 LEU A CA 1
ATOM 1408 C C . LEU A 1 181 ? -6.328 -13.170 -3.526 1.00 87.44 181 LEU A C 1
ATOM 1410 O O . LEU A 1 181 ? -6.646 -12.291 -2.730 1.00 87.44 181 LEU A O 1
ATOM 1414 N N . TYR A 1 182 ? -7.224 -13.979 -4.083 1.00 84.62 182 TYR A N 1
ATOM 1415 C CA . TYR A 1 182 ? -8.657 -13.891 -3.807 1.00 84.62 182 TYR A CA 1
ATOM 1416 C C . TYR A 1 182 ? -9.252 -15.232 -3.377 1.00 84.62 182 TYR A C 1
ATOM 1418 O O . TYR A 1 182 ? -8.825 -16.302 -3.810 1.00 84.62 182 TYR A O 1
ATOM 1426 N N . GLU A 1 183 ? -10.257 -15.161 -2.507 1.00 78.62 183 GLU A N 1
ATOM 1427 C CA . GLU A 1 183 ? -11.080 -16.285 -2.081 1.00 78.62 183 GLU A CA 1
ATOM 1428 C C . GLU A 1 183 ? -12.066 -16.638 -3.203 1.00 78.62 183 GLU A C 1
ATOM 1430 O O . GLU A 1 183 ? -12.910 -15.828 -3.591 1.00 78.62 183 GLU A O 1
ATOM 1435 N N . CYS A 1 184 ? -11.978 -17.862 -3.726 1.00 70.38 184 CYS A N 1
ATOM 1436 C CA . CYS A 1 184 ? -12.952 -18.381 -4.680 1.00 70.38 184 CYS A CA 1
ATOM 1437 C C . CYS A 1 184 ? -14.158 -18.988 -3.933 1.00 70.38 184 CYS A C 1
ATOM 1439 O O . CYS A 1 184 ? -13.995 -20.015 -3.274 1.00 70.38 184 CYS A O 1
ATOM 1441 N N . PRO A 1 185 ? -15.383 -18.442 -4.075 1.00 65.31 185 PRO A N 1
ATOM 1442 C CA . PRO A 1 185 ? -16.552 -18.907 -3.319 1.00 65.31 185 PRO A CA 1
ATOM 1443 C C . PRO A 1 185 ? -17.107 -20.270 -3.776 1.00 65.31 185 PRO A C 1
ATOM 1445 O O . PRO A 1 185 ? -17.941 -20.84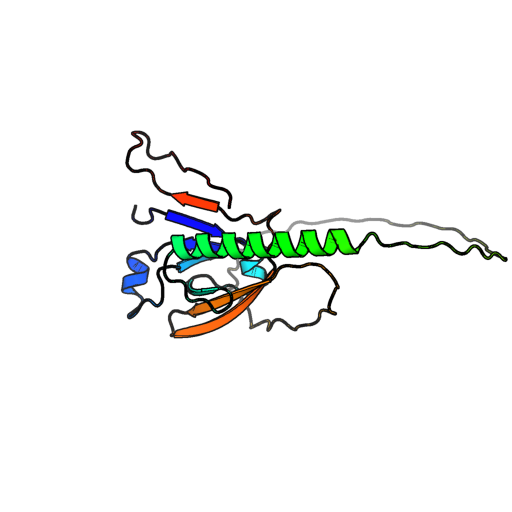9 -3.087 1.00 65.31 185 PRO A O 1
ATOM 1448 N N . THR A 1 186 ? -16.675 -20.788 -4.931 1.00 64.44 186 THR A N 1
ATOM 1449 C CA . THR A 1 186 ? -17.289 -21.962 -5.588 1.00 64.44 186 THR A CA 1
ATOM 1450 C C . THR A 1 186 ? -16.510 -23.267 -5.387 1.00 64.44 186 THR A C 1
ATOM 1452 O O . THR A 1 186 ? -16.967 -24.330 -5.803 1.00 64.44 186 THR A O 1
ATOM 1455 N N . SER A 1 187 ? -15.324 -23.232 -4.776 1.00 55.66 187 SER A N 1
ATOM 1456 C CA . SER A 1 187 ? -14.526 -24.446 -4.588 1.00 55.66 187 SER A CA 1
ATOM 1457 C C . SER A 1 187 ? -15.015 -25.213 -3.358 1.00 55.66 187 SER A C 1
ATOM 1459 O O . SER A 1 187 ? -14.893 -24.731 -2.238 1.00 55.66 187 SER A O 1
ATOM 1461 N N . LEU A 1 188 ? -15.522 -26.437 -3.554 1.00 52.84 188 LEU A N 1
ATOM 1462 C CA . LEU A 1 188 ? -15.930 -27.365 -2.480 1.00 52.84 188 LEU A CA 1
ATOM 1463 C C . LEU A 1 188 ? -14.795 -27.693 -1.485 1.00 52.84 188 LEU A C 1
ATOM 1465 O O . LEU A 1 188 ? -15.040 -28.235 -0.411 1.00 52.84 188 LEU A O 1
ATOM 1469 N N . TYR A 1 189 ? -13.563 -27.325 -1.830 1.00 55.78 189 TYR A N 1
ATOM 1470 C CA . TYR A 1 189 ? -12.406 -27.275 -0.950 1.00 55.78 189 TYR A CA 1
ATOM 1471 C C . TYR A 1 189 ? -11.940 -25.815 -0.881 1.00 55.78 189 TYR A C 1
ATOM 1473 O O . TYR A 1 189 ? -11.506 -25.278 -1.898 1.00 55.78 189 TYR A O 1
ATOM 1481 N N . ASN A 1 190 ? -12.038 -25.175 0.287 1.00 51.22 190 ASN A N 1
ATOM 1482 C CA . ASN A 1 190 ? -11.760 -23.751 0.570 1.00 51.22 190 ASN A CA 1
ATOM 1483 C C . ASN A 1 190 ? -10.304 -23.264 0.296 1.00 51.22 190 ASN A C 1
ATOM 1485 O O . ASN A 1 190 ? -9.783 -22.450 1.050 1.00 51.22 190 ASN A O 1
ATOM 1489 N N . TYR A 1 191 ? -9.602 -23.761 -0.730 1.00 46.59 191 TYR A N 1
ATOM 1490 C CA . TYR A 1 191 ? -8.144 -23.614 -0.868 1.00 46.59 191 TYR A CA 1
ATOM 1491 C C . TYR A 1 191 ? -7.624 -23.352 -2.288 1.00 46.59 191 TYR A C 1
ATOM 1493 O O . TYR A 1 191 ? -6.433 -23.527 -2.538 1.00 46.59 191 TYR A O 1
ATOM 1501 N N . LEU A 1 192 ? -8.457 -22.915 -3.236 1.00 47.69 192 LEU A N 1
ATOM 1502 C CA . LEU A 1 192 ? -7.938 -22.465 -4.533 1.00 47.69 192 LEU A CA 1
ATOM 1503 C C . LEU A 1 192 ? -7.628 -20.971 -4.481 1.00 47.69 192 LEU A C 1
ATOM 1505 O O . LEU A 1 192 ? -8.420 -20.127 -4.886 1.00 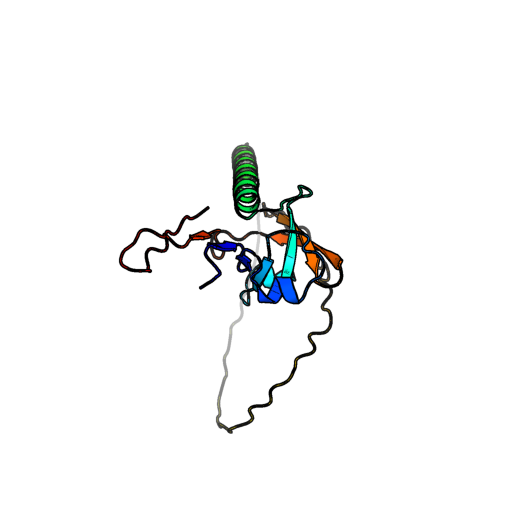47.69 192 LEU A O 1
ATOM 1509 N N . TYR A 1 193 ? -6.449 -20.674 -3.950 1.00 53.69 193 TYR A N 1
ATOM 1510 C CA . TYR A 1 193 ? -5.788 -19.390 -4.099 1.00 53.69 193 TYR A CA 1
ATOM 1511 C C . TYR A 1 193 ? -5.271 -19.263 -5.532 1.00 53.69 193 TYR A C 1
ATOM 1513 O O . TYR A 1 193 ? -4.312 -19.934 -5.916 1.00 53.69 193 TYR A O 1
ATOM 1521 N N . GLN A 1 194 ? -5.916 -18.432 -6.345 1.00 52.84 194 GLN A N 1
ATOM 1522 C CA . GLN A 1 194 ? -5.441 -18.180 -7.698 1.00 52.84 194 GLN A CA 1
ATOM 1523 C C . GLN A 1 194 ? -4.380 -17.079 -7.656 1.00 52.84 194 GLN A C 1
ATOM 1525 O O . GLN A 1 194 ? -4.679 -15.920 -7.391 1.00 52.84 194 GLN A O 1
ATOM 1530 N N . TYR A 1 195 ? -3.128 -17.475 -7.888 1.00 55.28 195 TYR A N 1
ATOM 1531 C CA . TYR A 1 195 ? -1.983 -16.573 -7.955 1.00 55.28 195 TYR A CA 1
ATOM 1532 C C . TYR A 1 195 ? -1.965 -15.881 -9.318 1.00 55.28 195 TYR A C 1
ATOM 1534 O O . TYR A 1 195 ? -1.829 -16.544 -10.349 1.00 55.28 195 TYR A O 1
ATOM 1542 N N . HIS A 1 196 ? -2.075 -14.554 -9.339 1.00 59.47 196 HIS A N 1
ATOM 1543 C CA . HIS A 1 196 ? -1.837 -13.773 -10.550 1.00 59.47 196 HIS A CA 1
ATOM 1544 C C . HIS A 1 196 ? -0.611 -12.886 -10.347 1.00 59.47 196 HIS A C 1
ATOM 1546 O O . HIS A 1 196 ? -0.652 -11.950 -9.552 1.00 59.47 196 HIS A O 1
ATOM 1552 N N . PHE A 1 197 ? 0.475 -13.186 -11.061 1.00 62.50 197 PHE A N 1
ATOM 1553 C CA . PHE A 1 197 ? 1.653 -12.320 -11.126 1.00 62.50 197 PHE A CA 1
ATOM 1554 C C . PHE A 1 197 ? 1.332 -11.105 -12.003 1.00 62.50 197 PHE A C 1
ATOM 1556 O O . PHE A 1 197 ? 0.642 -11.244 -13.018 1.00 62.50 197 PHE A O 1
ATOM 1563 N N . ILE A 1 198 ? 1.767 -9.915 -11.592 1.00 56.41 198 ILE A N 1
ATOM 1564 C CA . ILE A 1 198 ? 1.401 -8.641 -12.231 1.00 56.41 198 ILE A CA 1
ATOM 1565 C C . ILE A 1 198 ? 2.632 -7.896 -12.730 1.00 56.41 198 ILE A C 1
ATOM 1567 O O . ILE A 1 198 ? 3.609 -7.770 -11.961 1.00 56.41 198 ILE A O 1
#

Organism: NCBI:txid215637

Radius of gyration: 25.53 Å; chains: 1; bounding box: 76×40×63 Å

Secondary structure (DSSP, 8-state):
----EEEEETTEEEEPPPHHHHHH-SS-S-S-EEEEE-TTSHHHHTT--TT-EEEEETTEE--SHHHHHHHHHHHHHHHHHHHHHHHHHT-S---PPP---------------------------------------------------PPEEEEEEE-TTS-EEEEEEE--TTTS--EEEE--TT-SSTT----EE-

Sequence (198 aa):
METRRVVGWAGALIQVPYHAVHEQVKSIPSQLYISCTLYGSPANMYGLKPGVWITEINNEPVYDLDGFLARLRELRAAAQVAKDAKKSQGQRTECHTPESTSAQAAPAAEEPVKQPTDGNEMDDAGLEVEEEDNQEGSAKPDTKPNTSGDFFIRLTTINRSGITRILSLRIDDHYWPAWDLYECPTSLYNYLYQYHFI

Foldseek 3Di:
DFWFKWKFFQQWIWGADDDVLPVLFPDDLARTATQDGDPPGLCVVQPPDHQKGWQDKPNHGDHDPVSVVVVVVVLVVVLVVVVVVVVVVVPDDPPDDDDDDDDDDDDDDDDDDDDDDDDDDDDDDDPDPPPPPPPDPPPDPPDDPDPDSWRWMWTWIAHSVRDIDITITTGDCVPRWIWMWGFDPPDPDRDPTDTDTD